Protein AF-A0AA39H4L8-F1 (afdb_monomer_lite)

Radius of gyration: 35.79 Å; chains: 1; bounding box: 97×84×68 Å

pLDDT: mean 74.85, std 18.01, range [39.41, 95.69]

InterPro domains:
  IPR018783 Transcription factor, enhancer of yellow 2 [PF10163] (118-195)
  IPR038212 Transcription factor EnY2 superfamily [G3DSA:1.10.246.140] (102-199)

Sequence (211 aa):
MGEKPPPRFQALSYGQVAEQRAVSEPVIEPTIYLGDGTQLLKFAPPRDDVGRMKPGPKRGKKQKRKTRRKTTRKKRTKKKRKKRRKKRRRKKRRNSVRTKTQSRTLLNEDLRTATTAIMQQSGTLGAVGDVLHRRLDDFGWNAVLQSKCDAYVAEKDKESEEYDVDDIMDAVRSDPDIAMPEEVKREVMRNIRDAILRMCLDLGIPAEDSD

Foldseek 3Di:
DDDDDDDDDDDDDPPPPPPPPPDDDDDDDDQDDDPVRDGPDPDDDDDDPDDDDDDDDDDDPPCPVVVVVVVVVVVVVVVVVVVVVVVVVVVVVVVVVVVVVVVVVVVVVVVVVVLVVVCVVVVVVVVLVVLLVVVCVVVCLVVVLVVQLVVVVVVCVVVVHDDDPVNSVVSSVPDPVSDDDVVSVVVSVVSSVVVVVVVCVVVVNDPPPDD

Structure (mmCIF, N/CA/C/O backbone):
data_AF-A0AA39H4L8-F1
#
_entry.id   AF-A0AA39H4L8-F1
#
loop_
_atom_site.group_PDB
_atom_site.id
_atom_site.type_symbol
_atom_site.label_atom_id
_atom_site.label_alt_id
_atom_site.label_comp_id
_atom_site.label_asym_id
_atom_site.label_entity_id
_atom_site.label_seq_id
_atom_site.pdbx_PDB_ins_code
_atom_site.Cartn_x
_atom_site.Cartn_y
_atom_site.Cartn_z
_atom_site.occupancy
_atom_site.B_iso_or_equiv
_atom_site.auth_seq_id
_atom_site.auth_comp_id
_atom_site.auth_asym_id
_atom_site.auth_atom_id
_atom_site.pdbx_PDB_model_num
ATOM 1 N N . MET A 1 1 ? 49.492 -4.530 8.238 1.00 43.97 1 MET A N 1
ATOM 2 C CA . MET A 1 1 ? 48.092 -4.990 8.152 1.00 43.97 1 MET A CA 1
ATOM 3 C C . MET A 1 1 ? 47.506 -4.923 9.555 1.00 43.97 1 MET A C 1
ATOM 5 O O . MET A 1 1 ? 47.750 -5.825 10.341 1.00 43.97 1 MET A O 1
ATOM 9 N N . GLY A 1 2 ? 46.885 -3.803 9.924 1.00 54.66 2 GLY A N 1
ATOM 10 C CA . GLY A 1 2 ? 46.309 -3.598 11.256 1.00 54.66 2 GLY A CA 1
ATOM 11 C C . GLY A 1 2 ? 44.893 -3.075 11.100 1.00 54.66 2 GLY A C 1
ATOM 12 O O . GLY A 1 2 ? 44.701 -1.874 10.928 1.00 54.66 2 GLY A O 1
ATOM 13 N N . GLU A 1 3 ? 43.922 -3.981 11.076 1.00 55.16 3 GLU A N 1
ATOM 14 C CA . GLU A 1 3 ? 42.510 -3.626 10.965 1.00 55.16 3 GLU A CA 1
ATOM 15 C C . GLU A 1 3 ? 42.009 -3.082 12.307 1.00 55.16 3 GLU A C 1
ATOM 17 O O . GLU A 1 3 ? 42.173 -3.703 13.359 1.00 55.16 3 GLU A O 1
ATOM 22 N N . LYS A 1 4 ? 41.436 -1.874 12.276 1.00 59.84 4 LYS A N 1
ATOM 23 C CA . LYS A 1 4 ? 40.794 -1.260 13.442 1.00 59.84 4 LYS A CA 1
ATOM 24 C C . LYS A 1 4 ? 39.480 -1.992 13.738 1.00 59.84 4 LYS A C 1
ATOM 26 O O . LYS A 1 4 ? 38.684 -2.166 12.817 1.00 59.84 4 LYS A O 1
ATOM 31 N N . PRO A 1 5 ? 39.206 -2.355 15.002 1.00 71.31 5 PRO A N 1
ATOM 32 C CA . PRO A 1 5 ? 37.930 -2.953 15.364 1.00 71.31 5 PRO A CA 1
ATOM 33 C C . PRO A 1 5 ? 36.779 -1.937 15.235 1.00 71.31 5 PRO A C 1
ATOM 35 O O . PRO A 1 5 ? 36.993 -0.734 15.434 1.00 71.31 5 PRO A O 1
ATOM 38 N N . PRO A 1 6 ? 35.555 -2.405 14.928 1.00 69.50 6 PRO A N 1
ATOM 39 C CA . PRO A 1 6 ? 34.386 -1.547 14.790 1.00 69.50 6 PRO A CA 1
ATOM 40 C C . PRO A 1 6 ? 33.951 -0.939 16.137 1.00 69.50 6 PRO A C 1
ATOM 42 O O . PRO A 1 6 ? 34.210 -1.513 17.202 1.00 69.50 6 PRO A O 1
ATOM 45 N N . PRO A 1 7 ? 33.277 0.226 16.115 1.00 62.50 7 PRO A N 1
ATOM 46 C CA . PRO A 1 7 ? 32.829 0.903 17.322 1.00 62.50 7 PRO A CA 1
ATOM 47 C C . PRO A 1 7 ? 31.758 0.085 18.055 1.00 62.50 7 PRO A C 1
ATOM 49 O O . PRO A 1 7 ? 30.752 -0.334 17.485 1.00 62.50 7 PRO A O 1
ATOM 52 N N . ARG A 1 8 ? 31.973 -0.117 19.359 1.00 62.56 8 ARG A N 1
ATOM 53 C CA . ARG A 1 8 ? 30.990 -0.698 20.281 1.00 62.56 8 ARG A CA 1
ATOM 54 C C . ARG A 1 8 ? 29.817 0.268 20.455 1.00 62.56 8 ARG A C 1
ATOM 56 O O . ARG A 1 8 ? 29.985 1.337 21.038 1.00 62.56 8 ARG A O 1
ATOM 63 N N . PHE A 1 9 ? 28.629 -0.139 20.018 1.00 55.91 9 PHE A N 1
ATOM 64 C CA . PHE A 1 9 ? 27.382 0.525 20.391 1.00 55.91 9 PHE A CA 1
ATOM 65 C C . PHE A 1 9 ? 27.142 0.349 21.894 1.00 55.91 9 PHE A C 1
ATOM 67 O O . PHE A 1 9 ? 26.986 -0.769 22.387 1.00 55.91 9 PHE A O 1
ATOM 74 N N . GLN A 1 10 ? 27.143 1.459 22.631 1.00 59.69 10 GLN A N 1
ATOM 75 C CA . GLN A 1 10 ? 26.706 1.478 24.022 1.00 59.69 10 GLN A CA 1
ATOM 76 C C . GLN A 1 10 ? 25.177 1.396 24.043 1.00 59.69 10 GLN A C 1
ATOM 78 O O . GLN A 1 10 ? 24.491 2.289 23.548 1.00 59.69 10 GLN A O 1
ATOM 83 N N . ALA A 1 11 ? 24.647 0.306 24.596 1.00 53.69 11 ALA A N 1
ATOM 84 C CA . ALA A 1 11 ? 23.228 0.176 24.883 1.00 53.69 11 ALA A CA 1
ATOM 85 C C . ALA A 1 11 ? 22.857 1.170 25.993 1.00 53.69 11 ALA A C 1
ATOM 87 O O . ALA A 1 11 ? 23.310 1.040 27.131 1.00 53.69 11 ALA A O 1
ATOM 88 N N . LEU A 1 12 ? 22.053 2.176 25.652 1.00 50.09 12 LEU A N 1
ATOM 89 C CA . LEU A 1 12 ? 21.433 3.051 26.641 1.00 50.09 12 LEU A CA 1
ATOM 90 C C . LEU A 1 12 ? 20.438 2.225 27.463 1.00 50.09 12 LEU A C 1
ATOM 92 O O . LEU A 1 12 ? 19.577 1.535 26.914 1.00 50.09 12 LEU A O 1
ATOM 96 N N . SER A 1 13 ? 20.589 2.265 28.785 1.00 60.38 13 SER A N 1
ATOM 97 C CA . SER A 1 13 ? 19.709 1.566 29.712 1.00 60.38 13 SER A CA 1
ATOM 98 C C . SER A 1 13 ? 18.320 2.213 29.738 1.00 60.38 13 SER A C 1
ATOM 100 O O . SER A 1 13 ? 18.159 3.429 29.635 1.00 60.38 13 SER A O 1
ATOM 102 N N . TYR A 1 14 ? 17.298 1.376 29.915 1.00 52.00 14 TYR A N 1
ATOM 103 C CA . TYR A 1 14 ? 15.865 1.707 29.872 1.00 52.00 14 TYR A CA 1
ATOM 104 C C . TYR A 1 14 ? 15.379 2.695 30.966 1.00 52.00 14 TYR A C 1
ATOM 106 O O . TYR A 1 14 ? 14.182 2.938 31.091 1.00 52.00 14 TYR A O 1
ATOM 114 N N . GLY A 1 15 ? 16.282 3.262 31.775 1.00 53.09 15 GLY A N 1
ATOM 115 C CA . GLY A 1 15 ? 15.956 4.043 32.974 1.00 53.09 15 GLY A CA 1
ATOM 116 C C . GLY A 1 15 ? 15.909 5.567 32.809 1.00 53.09 15 GLY A C 1
ATOM 117 O O . GLY A 1 15 ? 15.465 6.243 33.728 1.00 53.09 15 GLY A O 1
ATOM 118 N N . GLN A 1 16 ? 16.340 6.134 31.676 1.00 48.41 16 GLN A N 1
ATOM 119 C CA . GLN A 1 16 ? 16.487 7.598 31.519 1.00 48.41 16 GLN A CA 1
ATOM 120 C C . GLN A 1 16 ? 15.371 8.298 30.723 1.00 48.41 16 GLN A C 1
ATOM 122 O O . GLN A 1 16 ? 15.440 9.503 30.501 1.00 48.41 16 GLN A O 1
ATOM 127 N N . VAL A 1 17 ? 14.309 7.588 30.326 1.00 50.25 17 VAL A N 1
ATOM 128 C CA . VAL A 1 17 ? 13.186 8.180 29.559 1.00 50.25 17 VAL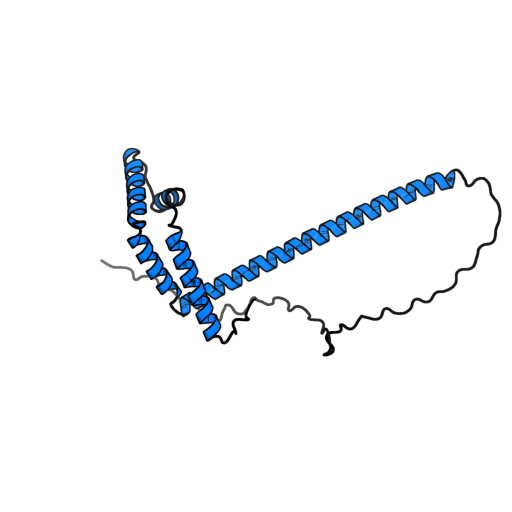 A CA 1
ATOM 129 C C . VAL A 1 17 ? 11.990 8.557 30.458 1.00 50.25 17 VAL A C 1
ATOM 131 O O . VAL A 1 17 ? 10.988 9.089 29.986 1.00 50.25 17 VAL A O 1
ATOM 134 N N . ALA A 1 18 ? 12.078 8.331 31.773 1.00 50.88 18 ALA A N 1
ATOM 135 C CA . ALA A 1 18 ? 10.938 8.465 32.685 1.00 50.88 18 ALA A CA 1
ATOM 136 C C . ALA A 1 18 ? 10.661 9.889 33.216 1.00 50.88 18 ALA A C 1
ATOM 138 O O . ALA A 1 18 ? 9.689 10.069 33.944 1.00 50.88 18 ALA A O 1
ATOM 139 N N . GLU A 1 19 ? 11.447 10.913 32.861 1.00 51.16 19 GLU A N 1
ATOM 140 C CA . GLU A 1 19 ? 11.420 12.189 33.606 1.00 51.16 19 GLU A CA 1
ATOM 141 C C . GLU A 1 19 ? 10.901 13.425 32.845 1.00 51.16 19 GLU A C 1
ATOM 143 O O . GLU A 1 19 ? 11.132 14.553 33.273 1.00 51.16 19 GLU A O 1
ATOM 148 N N . GLN A 1 20 ? 10.152 13.269 31.743 1.00 49.41 20 GLN A N 1
ATOM 149 C CA . GLN A 1 20 ? 9.560 14.428 31.036 1.00 49.41 20 GLN A CA 1
ATOM 150 C C . GLN A 1 20 ? 8.119 14.246 30.530 1.00 49.41 20 GLN A C 1
ATOM 152 O O . GLN A 1 20 ? 7.765 14.688 29.436 1.00 49.41 20 GLN A O 1
ATOM 157 N N . ARG A 1 21 ? 7.228 13.662 31.339 1.00 49.03 21 ARG A N 1
ATOM 158 C CA . ARG A 1 21 ? 5.773 13.754 31.093 1.00 49.03 21 ARG A CA 1
ATOM 159 C C . ARG A 1 21 ? 4.980 14.108 32.348 1.00 49.03 21 ARG A C 1
ATOM 161 O O . ARG A 1 21 ? 4.069 13.396 32.744 1.00 49.03 21 ARG A O 1
ATOM 168 N N . ALA A 1 22 ? 5.260 15.279 32.915 1.00 48.97 22 ALA A N 1
ATOM 169 C CA . ALA A 1 22 ? 4.270 16.005 33.708 1.00 48.97 22 ALA A CA 1
ATOM 170 C C . ALA A 1 22 ? 3.298 16.723 32.749 1.00 48.97 22 ALA A C 1
ATOM 172 O O . ALA A 1 22 ? 3.380 17.931 32.533 1.00 48.97 22 ALA A O 1
ATOM 173 N N . VAL A 1 23 ? 2.416 15.957 32.099 1.00 52.22 23 VAL A N 1
ATOM 174 C CA . VAL A 1 23 ? 1.293 16.504 31.327 1.00 52.22 23 VAL A CA 1
ATOM 175 C C . VAL A 1 23 ? 0.075 16.473 32.236 1.00 52.22 23 VAL A C 1
ATOM 177 O O . VAL A 1 23 ? -0.358 15.416 32.673 1.00 52.22 23 VAL A O 1
ATOM 180 N N . SER A 1 24 ? -0.429 17.667 32.528 1.00 52.78 24 SER A N 1
ATOM 181 C CA . SER A 1 24 ? -1.620 17.963 33.321 1.00 52.78 24 SER A CA 1
ATOM 182 C C . SER A 1 24 ? -2.754 16.954 33.130 1.00 52.78 24 SER A C 1
ATOM 184 O O . SER A 1 24 ? -3.340 16.878 32.045 1.00 52.78 24 SER A O 1
ATOM 186 N N . GLU A 1 25 ? -3.104 16.253 34.206 1.00 50.81 25 GLU A N 1
ATOM 187 C CA . GLU A 1 25 ? -4.351 15.503 34.302 1.00 50.81 25 GLU A CA 1
ATOM 188 C C . GLU A 1 25 ? -5.549 16.457 34.134 1.00 50.81 25 GLU A C 1
ATOM 190 O O . GLU A 1 25 ? -5.587 17.533 34.746 1.00 50.81 25 GLU A O 1
ATOM 195 N N . PRO A 1 26 ? -6.544 16.119 33.297 1.00 52.31 26 PRO A N 1
ATOM 196 C CA . PRO A 1 26 ? -7.785 16.869 33.258 1.00 52.31 26 PRO A CA 1
ATOM 197 C C . PRO A 1 26 ? -8.555 16.632 34.561 1.00 52.31 26 PRO A C 1
ATOM 199 O O . PRO A 1 26 ? -8.870 15.501 34.913 1.00 52.31 26 PRO A O 1
ATOM 202 N N . VAL A 1 27 ? -8.904 17.717 35.253 1.00 53.44 27 VAL A N 1
ATOM 203 C CA . VAL A 1 27 ? -9.847 17.699 36.379 1.00 53.44 27 VAL A CA 1
ATOM 204 C C . VAL A 1 27 ? -11.197 17.185 35.866 1.00 53.44 27 VAL A C 1
ATOM 206 O O . VAL A 1 27 ? -11.926 17.903 35.177 1.00 53.44 27 VAL A O 1
ATOM 209 N N . ILE A 1 28 ? -11.514 15.925 36.161 1.00 51.41 28 ILE A N 1
ATOM 210 C CA . ILE A 1 28 ? -12.814 15.317 35.876 1.00 51.41 28 ILE A CA 1
ATOM 211 C C . ILE A 1 28 ? -13.763 15.754 36.996 1.00 51.41 28 ILE A C 1
ATOM 213 O O . ILE A 1 28 ? -13.664 15.282 38.125 1.00 51.41 28 ILE A O 1
ATOM 217 N N . GLU A 1 29 ? -14.684 16.677 36.702 1.00 57.91 29 GLU A N 1
ATOM 218 C CA . GLU A 1 29 ? -15.808 16.947 37.605 1.00 57.91 29 GLU A CA 1
ATOM 219 C C . GLU A 1 29 ? -16.694 15.685 37.673 1.00 57.91 29 GLU A C 1
ATOM 221 O O . GLU A 1 29 ? -17.179 15.237 36.625 1.00 57.91 29 GLU A O 1
ATOM 226 N N . PRO A 1 30 ? -16.933 15.096 38.862 1.00 50.34 30 PRO A N 1
ATOM 227 C CA . PRO A 1 30 ? -17.770 13.911 38.987 1.00 50.34 30 PRO A CA 1
ATOM 228 C C . PRO A 1 30 ? -19.204 14.258 38.580 1.00 50.34 30 PRO A C 1
ATOM 230 O O . PRO A 1 30 ? -19.929 14.971 39.272 1.00 50.34 30 PRO A O 1
ATOM 233 N N . THR A 1 31 ? -19.610 13.760 37.414 1.00 57.31 31 THR A N 1
ATOM 234 C CA . THR A 1 31 ? -21.001 13.812 36.965 1.00 57.31 31 THR A CA 1
ATOM 235 C C . THR A 1 31 ? -21.692 12.581 37.532 1.00 57.31 31 THR A C 1
ATOM 237 O O . THR A 1 31 ? -21.493 11.475 37.040 1.00 57.31 31 THR A O 1
ATOM 240 N N . ILE A 1 32 ? -22.452 12.765 38.609 1.00 60.09 32 ILE A N 1
ATOM 241 C CA . ILE A 1 32 ? -23.235 11.696 39.233 1.00 60.09 32 ILE A CA 1
ATOM 242 C C . ILE A 1 32 ? -24.426 11.395 38.315 1.00 60.09 32 ILE A C 1
ATOM 244 O O . ILE A 1 32 ? -25.264 12.269 38.082 1.00 60.09 32 ILE A O 1
ATOM 248 N N . TYR A 1 33 ? -24.479 10.176 37.781 1.00 54.03 33 TYR A N 1
ATOM 249 C CA . TYR A 1 33 ? -25.628 9.643 37.051 1.00 54.03 33 TYR A CA 1
ATOM 250 C C . TYR A 1 33 ? -26.469 8.795 38.009 1.00 54.03 33 TYR A C 1
ATOM 252 O O . TYR A 1 33 ? -25.931 7.935 38.704 1.00 54.03 33 TYR A O 1
ATOM 260 N N . LEU A 1 34 ? -27.778 9.043 38.052 1.00 58.12 34 LEU A N 1
ATOM 261 C CA . LEU A 1 34 ? -28.737 8.135 38.680 1.00 58.12 34 LEU A CA 1
ATOM 262 C C . LEU A 1 34 ? -29.055 7.012 37.672 1.00 58.12 34 LEU A C 1
ATOM 264 O O . LEU A 1 34 ? -29.058 7.249 36.460 1.00 58.12 34 LEU A O 1
ATOM 268 N N . GLY A 1 35 ? -29.212 5.777 38.166 1.00 54.16 35 GLY A N 1
ATOM 269 C CA . GLY A 1 35 ? -29.215 4.518 37.391 1.00 54.16 35 GLY A CA 1
ATOM 270 C C . GLY A 1 35 ? -30.328 4.345 36.347 1.00 54.16 35 GLY A C 1
ATOM 271 O O . GLY A 1 35 ? -30.407 3.315 35.691 1.00 54.16 35 GLY A O 1
ATOM 272 N N . ASP A 1 36 ? -31.168 5.351 36.168 1.00 70.06 36 ASP A N 1
ATOM 273 C CA . ASP A 1 36 ? -32.292 5.452 35.242 1.00 70.06 36 ASP A CA 1
ATOM 274 C C . ASP A 1 36 ? -31.986 6.338 34.013 1.00 70.06 36 ASP A C 1
ATOM 276 O O . ASP A 1 36 ? -32.858 6.604 33.186 1.00 70.06 36 ASP A O 1
ATOM 280 N N . GLY A 1 37 ? -30.735 6.789 33.847 1.00 56.47 37 GLY A N 1
ATOM 281 C CA . GLY A 1 37 ? -30.276 7.494 32.642 1.00 56.47 37 GLY A CA 1
ATOM 282 C C . GLY A 1 37 ? -30.710 8.962 32.554 1.00 56.47 37 GLY A C 1
ATOM 283 O O . GLY A 1 37 ? -30.490 9.618 31.531 1.00 56.47 37 GLY A O 1
ATOM 284 N N . THR A 1 38 ? -31.291 9.518 33.619 1.00 59.38 38 THR A N 1
ATOM 285 C CA . THR A 1 38 ? -31.682 10.928 33.685 1.00 59.38 38 THR A CA 1
ATOM 286 C C . THR A 1 38 ? -30.538 11.793 34.238 1.00 59.38 38 THR A C 1
ATOM 288 O O . THR A 1 38 ? -29.956 11.525 35.287 1.00 59.38 38 THR A O 1
ATOM 291 N N . GLN A 1 39 ? -30.159 12.850 33.506 1.00 55.69 39 GLN A N 1
ATOM 292 C CA . GLN A 1 39 ? -29.144 13.807 33.968 1.00 55.69 39 GLN A CA 1
ATOM 293 C C . GLN A 1 39 ? -29.761 14.817 34.944 1.00 55.69 39 GLN A C 1
ATOM 295 O O . GLN A 1 39 ? -30.790 15.426 34.642 1.00 55.69 39 GLN A O 1
ATOM 300 N N . LEU A 1 40 ? -29.089 15.060 36.075 1.00 54.50 40 LEU A N 1
ATOM 301 C CA . LEU A 1 40 ? -29.490 16.059 37.068 1.00 54.50 40 LEU A CA 1
ATOM 302 C C . LEU A 1 40 ? -29.402 17.477 36.463 1.00 54.50 40 LEU A C 1
ATOM 304 O O . LEU A 1 40 ? -28.328 18.072 36.335 1.00 54.50 40 LEU A O 1
ATOM 308 N N . LEU A 1 41 ? -30.543 18.040 36.059 1.00 53.31 41 LEU A N 1
ATOM 309 C CA . LEU A 1 41 ? -30.638 19.429 35.610 1.00 53.31 41 LEU A CA 1
ATOM 310 C C . LEU A 1 41 ? -30.345 20.363 36.795 1.00 53.31 41 LEU A C 1
ATOM 312 O O . LEU A 1 41 ? -31.123 20.443 37.742 1.00 53.31 41 LEU A O 1
ATOM 316 N N . LYS A 1 42 ? -29.222 21.094 36.727 1.00 53.28 42 LYS A N 1
ATOM 317 C CA . LYS A 1 42 ? -28.862 22.163 37.677 1.00 53.28 42 LYS A CA 1
ATOM 318 C C . LYS A 1 42 ? -30.017 23.174 37.777 1.00 53.28 42 LYS A C 1
ATOM 320 O O . LYS A 1 42 ? -30.231 23.963 36.854 1.00 53.28 42 LYS A O 1
ATOM 325 N N . PHE A 1 43 ? -30.747 23.147 38.892 1.00 46.53 43 PHE A N 1
ATOM 326 C CA . PHE A 1 43 ? -31.789 24.120 39.216 1.00 46.53 43 PHE A CA 1
ATOM 327 C C . PHE A 1 43 ? -31.177 25.524 39.300 1.00 46.53 43 PHE A C 1
ATOM 329 O O . PHE A 1 43 ? -30.251 25.776 40.070 1.00 46.53 43 PHE A O 1
ATOM 336 N N . ALA A 1 44 ? -31.677 26.446 38.478 1.00 53.56 44 ALA A N 1
ATOM 337 C CA . ALA A 1 44 ? -31.346 27.860 38.597 1.00 53.56 44 ALA A CA 1
ATOM 338 C C . ALA A 1 44 ? -32.148 28.474 39.760 1.00 53.56 44 ALA A C 1
ATOM 340 O O . ALA A 1 44 ? -33.335 28.164 39.883 1.00 53.56 44 ALA A O 1
ATOM 341 N N . PRO A 1 45 ? -31.554 29.356 40.583 1.00 57.16 45 PRO A N 1
ATOM 342 C CA . PRO A 1 45 ? -32.280 29.998 41.672 1.00 57.16 45 PRO A CA 1
ATOM 343 C C . PRO A 1 45 ? -33.400 30.915 41.138 1.00 57.16 45 PRO A C 1
ATOM 345 O O . PRO A 1 45 ? -33.255 31.496 40.050 1.00 57.16 45 PRO A O 1
ATOM 348 N N . PRO A 1 46 ? -34.512 31.052 41.884 1.00 55.69 46 PRO A N 1
ATOM 349 C CA . PRO A 1 46 ? -35.634 31.902 41.508 1.00 55.69 46 PRO A CA 1
ATOM 350 C C . PRO A 1 46 ? -35.204 33.372 41.450 1.00 55.69 46 PRO A C 1
ATOM 352 O O . PRO A 1 46 ? -34.326 33.821 42.184 1.00 55.69 46 PRO A O 1
ATOM 355 N N . ARG A 1 47 ? -35.797 34.123 40.520 1.00 55.53 47 ARG A N 1
ATOM 356 C CA . ARG A 1 47 ? -35.577 35.565 40.394 1.00 55.53 47 ARG A CA 1
ATOM 357 C C . ARG A 1 47 ? -36.636 36.299 41.196 1.00 55.53 47 ARG A C 1
ATOM 359 O O . ARG A 1 47 ? -37.812 36.197 40.864 1.00 55.53 47 ARG A O 1
ATOM 366 N N . ASP A 1 48 ? -36.191 37.081 42.169 1.00 50.72 48 ASP A N 1
ATOM 367 C CA . ASP A 1 48 ? -37.030 38.040 42.877 1.00 50.72 48 ASP A CA 1
ATOM 368 C C . ASP A 1 48 ? -37.490 39.153 41.923 1.00 50.72 48 ASP A C 1
ATOM 370 O O . ASP A 1 48 ? -36.704 39.992 41.464 1.00 50.72 48 ASP A O 1
ATOM 374 N N . ASP A 1 49 ? -38.784 39.152 41.608 1.00 52.12 49 ASP A N 1
ATOM 375 C CA . ASP A 1 49 ? -39.465 40.232 40.901 1.00 52.12 49 ASP A CA 1
ATOM 376 C C . ASP A 1 49 ? -39.757 41.379 41.880 1.00 52.12 49 ASP A C 1
ATOM 378 O O . ASP A 1 49 ? -40.838 41.495 42.456 1.00 52.12 49 ASP A O 1
ATOM 382 N N . VAL A 1 50 ? -38.779 42.268 42.064 1.00 50.94 50 VAL A N 1
ATOM 383 C CA . VAL A 1 50 ? -38.982 43.506 42.827 1.00 50.94 50 VAL A CA 1
ATOM 384 C C . VAL A 1 50 ? -39.649 44.555 41.933 1.00 50.94 50 VAL A C 1
ATOM 386 O O . VAL A 1 50 ? -39.110 44.984 40.906 1.00 50.94 50 VAL A O 1
ATOM 389 N N . GLY A 1 51 ? -40.860 44.944 42.333 1.00 55.03 51 GLY A N 1
ATOM 390 C CA . GLY A 1 51 ? -41.765 45.830 41.613 1.00 55.03 51 GLY A CA 1
ATOM 391 C C . GLY A 1 51 ? -41.168 47.177 41.203 1.00 55.03 51 GLY A C 1
ATOM 392 O O . GLY A 1 51 ? -40.416 47.825 4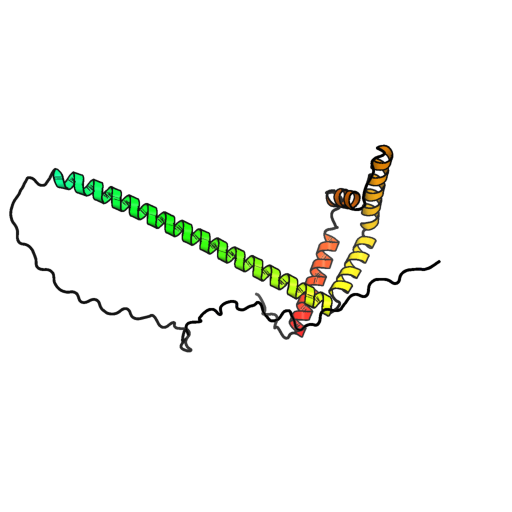1.931 1.00 55.03 51 GLY A O 1
ATOM 393 N N . ARG A 1 52 ? -41.565 47.647 40.015 1.00 51.41 52 ARG A N 1
ATOM 394 C CA . ARG A 1 52 ? -41.240 48.990 39.524 1.00 51.41 52 ARG A CA 1
ATOM 395 C C . ARG A 1 52 ? -42.519 49.786 39.299 1.00 51.41 52 ARG A C 1
ATOM 397 O O . ARG A 1 52 ? -43.313 49.476 38.413 1.00 51.41 52 ARG A O 1
ATOM 404 N N . MET A 1 53 ? -42.679 50.818 40.124 1.00 46.41 53 MET A N 1
ATOM 405 C CA . MET A 1 53 ? -43.770 51.790 40.113 1.00 46.41 53 MET A CA 1
ATOM 406 C C . MET A 1 53 ? -44.030 52.401 38.725 1.00 46.41 53 MET A C 1
ATOM 408 O O . MET A 1 53 ? -43.111 52.672 37.945 1.00 46.41 53 MET A O 1
ATOM 412 N N . LYS A 1 54 ? -45.313 52.669 38.457 1.00 53.88 54 LYS A N 1
ATOM 413 C CA . LYS A 1 54 ? -45.817 53.408 37.290 1.00 53.88 54 LYS A CA 1
ATOM 414 C C . LYS A 1 54 ? -45.419 54.893 37.372 1.00 53.88 54 LYS A C 1
ATOM 416 O O . LYS A 1 54 ? -45.682 55.513 38.399 1.00 53.88 54 LYS A O 1
ATOM 421 N N . PRO A 1 55 ? -44.902 55.519 36.298 1.00 56.94 55 PRO A N 1
ATOM 422 C CA . PRO A 1 55 ? -44.882 56.971 36.191 1.00 56.94 55 PRO A CA 1
ATOM 423 C C . PRO A 1 55 ? -46.180 57.484 35.548 1.00 56.94 55 PRO A C 1
ATOM 425 O O . PRO A 1 55 ? -46.618 56.986 34.508 1.00 56.94 55 PRO A O 1
ATOM 428 N N . GLY A 1 56 ? -46.785 58.485 36.192 1.00 48.47 56 GLY A N 1
ATOM 429 C CA . GLY A 1 56 ? -47.994 59.175 35.744 1.00 48.47 56 GLY A CA 1
ATOM 430 C C . GLY A 1 56 ? -47.811 60.046 34.487 1.00 48.47 56 GLY A C 1
ATOM 431 O O . GLY A 1 56 ? -46.702 60.186 33.960 1.00 48.47 56 GLY A O 1
ATOM 432 N N . PRO A 1 57 ? -48.903 60.643 33.975 1.00 63.22 57 PRO A N 1
ATOM 433 C CA . PRO A 1 57 ? -48.951 61.171 32.621 1.00 63.22 57 PRO A CA 1
ATOM 434 C C . PRO A 1 57 ? -48.826 62.692 32.615 1.00 63.22 57 PRO A C 1
ATOM 436 O O . PRO A 1 57 ? -49.746 63.353 33.072 1.00 63.22 57 PRO A O 1
ATOM 439 N N . LYS A 1 58 ? -47.787 63.285 32.006 1.00 49.09 58 LYS A N 1
ATOM 440 C CA . LYS A 1 58 ? -47.898 64.665 31.488 1.00 49.09 58 LYS A CA 1
ATOM 441 C C . LYS A 1 58 ? -47.085 64.902 30.212 1.00 49.09 58 LYS A C 1
ATOM 443 O O . LYS A 1 58 ? -45.869 64.780 30.186 1.00 49.09 58 LYS A O 1
ATOM 448 N N . ARG A 1 59 ? -47.850 65.337 29.203 1.00 48.06 59 ARG A N 1
ATOM 449 C CA . ARG A 1 59 ? -47.614 66.458 28.274 1.00 48.06 59 ARG A CA 1
ATOM 450 C C . ARG A 1 59 ? -46.345 66.448 27.413 1.00 48.06 59 ARG A C 1
ATOM 452 O O . ARG A 1 59 ? -45.222 66.479 27.889 1.00 48.06 59 ARG A O 1
ATOM 459 N N . GLY A 1 60 ? -46.559 66.620 26.106 1.00 46.03 60 GLY A N 1
ATOM 460 C CA . GLY A 1 60 ? -45.547 67.219 25.238 1.00 46.03 60 GLY A CA 1
ATOM 461 C C . GLY A 1 60 ? -45.563 66.705 23.809 1.00 46.03 60 GLY A C 1
ATOM 462 O O . GLY A 1 60 ? -44.697 65.927 23.408 1.00 46.03 60 GLY A O 1
ATOM 463 N N . LYS A 1 61 ? -46.498 67.210 22.997 1.00 53.09 61 LYS A N 1
ATOM 464 C CA . LYS A 1 61 ? -46.512 67.107 21.528 1.00 53.09 61 LYS A CA 1
ATOM 465 C C . LYS A 1 61 ? -45.307 67.854 20.895 1.00 53.09 61 LYS A C 1
ATOM 467 O O . LYS A 1 61 ? -45.478 68.743 20.083 1.00 53.09 61 LYS A O 1
ATOM 472 N N . LYS A 1 62 ? -44.064 67.509 21.255 1.00 48.25 62 LYS A N 1
ATOM 473 C CA . LYS A 1 62 ? -42.803 67.892 20.568 1.00 48.25 62 LYS A CA 1
ATOM 474 C C . LYS A 1 62 ? -41.788 66.733 20.532 1.00 48.25 62 LYS A C 1
ATOM 476 O O . LYS A 1 62 ? -40.605 66.915 20.262 1.00 48.25 62 LYS A O 1
ATOM 481 N N . GLN A 1 63 ? -42.247 65.498 20.750 1.00 50.47 63 GLN A N 1
ATOM 482 C CA . GLN A 1 63 ? -41.407 64.293 20.781 1.00 50.47 63 GLN A CA 1
ATOM 483 C C . GLN A 1 63 ? -41.495 63.419 19.516 1.00 50.47 63 GLN A C 1
ATOM 485 O O . GLN A 1 63 ? -40.939 62.325 19.497 1.00 50.47 63 GLN A O 1
ATOM 490 N N . LYS A 1 64 ? -42.132 63.865 18.423 1.00 45.59 64 LYS A N 1
ATOM 491 C CA . LYS A 1 64 ? -42.245 63.049 17.191 1.00 45.59 64 LYS A CA 1
ATOM 492 C C . LYS A 1 64 ? -40.994 63.072 16.290 1.00 45.59 64 LYS A C 1
ATOM 494 O O . LYS A 1 64 ? -40.739 62.097 15.588 1.00 45.59 64 LYS A O 1
ATOM 499 N N . ARG A 1 65 ? -40.145 64.115 16.343 1.00 44.88 65 ARG A N 1
ATOM 500 C CA . ARG A 1 65 ? -38.917 64.209 15.509 1.00 44.88 65 ARG A CA 1
ATOM 501 C C . ARG A 1 65 ? -37.645 63.627 16.161 1.00 44.88 65 ARG A C 1
ATOM 503 O O . ARG A 1 65 ? -36.838 63.011 15.466 1.00 44.88 65 ARG A O 1
ATOM 510 N N . LYS A 1 66 ? -37.473 63.715 17.491 1.00 43.09 66 LYS A N 1
ATOM 511 C CA . LYS A 1 66 ? -36.287 63.170 18.208 1.00 43.09 66 LYS A CA 1
ATOM 512 C C . LYS A 1 66 ? -36.361 61.654 18.490 1.00 43.09 66 LYS A C 1
ATOM 514 O O . LYS A 1 66 ? -35.326 60.998 18.613 1.00 43.09 66 LYS A O 1
ATOM 519 N N . THR A 1 67 ? -37.554 61.060 18.526 1.00 43.78 67 THR A N 1
ATOM 520 C CA . THR A 1 67 ? -37.759 59.601 18.673 1.00 43.78 67 THR A CA 1
ATOM 521 C C . THR A 1 67 ? -37.458 58.832 17.378 1.00 43.78 67 THR A C 1
ATOM 523 O O . THR A 1 67 ? -36.916 57.724 17.424 1.00 43.78 67 THR A O 1
ATOM 526 N N . ARG A 1 68 ? -37.682 59.444 16.206 1.00 44.53 68 ARG A N 1
ATOM 527 C CA . ARG A 1 68 ? -37.396 58.849 14.885 1.00 44.53 68 ARG A CA 1
ATOM 528 C C . ARG A 1 68 ? -35.887 58.654 14.624 1.00 44.53 68 ARG A C 1
ATOM 530 O O . ARG A 1 68 ? -35.488 57.622 14.095 1.00 44.53 68 ARG A O 1
ATOM 537 N N . ARG A 1 69 ? -35.020 59.562 15.104 1.00 47.41 69 ARG A N 1
ATOM 538 C CA . ARG A 1 69 ? -33.541 59.400 15.080 1.00 47.41 69 ARG A CA 1
ATOM 539 C C . ARG A 1 69 ? -33.015 58.398 16.125 1.00 47.41 69 ARG A C 1
ATOM 541 O O . ARG A 1 69 ? -32.054 57.675 15.862 1.00 47.41 69 ARG A O 1
ATOM 548 N N . LYS A 1 70 ? -33.650 58.294 17.301 1.00 49.41 70 LYS A N 1
ATOM 549 C CA . LYS A 1 70 ? -33.276 57.297 18.328 1.00 49.41 70 LYS A CA 1
ATOM 550 C C . LYS A 1 70 ? -33.640 55.865 17.908 1.00 49.41 70 LYS A C 1
ATOM 552 O O . LYS A 1 70 ? -32.874 54.939 18.176 1.00 49.41 70 LYS A O 1
ATOM 557 N N . THR A 1 71 ? -34.750 55.666 17.196 1.00 49.94 71 THR A N 1
ATOM 558 C CA . THR A 1 7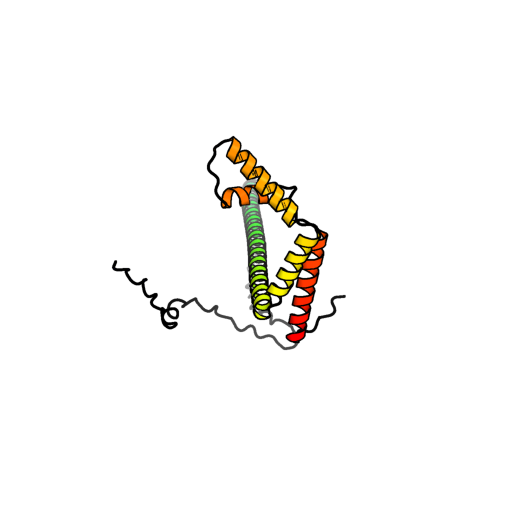1 ? -35.170 54.337 16.713 1.00 49.94 71 THR A CA 1
ATOM 559 C C . THR A 1 71 ? -34.279 53.798 15.589 1.00 49.94 71 THR A C 1
ATOM 561 O O . THR A 1 71 ? -33.978 52.605 15.590 1.00 49.94 71 THR A O 1
ATOM 564 N N . THR A 1 72 ? -33.758 54.636 14.684 1.00 54.00 72 THR A N 1
ATOM 565 C CA . THR A 1 72 ? -32.829 54.200 13.619 1.00 54.00 72 THR A CA 1
ATOM 566 C C . THR A 1 72 ? -31.430 53.862 14.149 1.00 54.00 72 THR A C 1
ATOM 568 O O . THR A 1 72 ? -30.862 52.840 13.750 1.00 54.00 72 THR A O 1
ATOM 571 N N . ARG A 1 73 ? -30.899 54.618 15.126 1.00 55.81 73 ARG A N 1
ATOM 572 C CA . ARG A 1 73 ? -29.632 54.293 15.821 1.00 55.81 73 ARG A CA 1
ATOM 573 C C . ARG A 1 73 ? -29.748 52.992 16.628 1.00 55.81 73 ARG A C 1
ATOM 575 O O . ARG A 1 73 ? -28.873 52.134 16.522 1.00 55.81 73 ARG A O 1
ATOM 582 N N . LYS A 1 74 ? -30.866 52.783 17.340 1.00 60.88 74 LYS A N 1
ATOM 583 C CA . LYS A 1 74 ? -31.162 51.540 18.087 1.00 60.88 74 LYS A CA 1
ATOM 584 C C . LYS A 1 74 ? -31.373 50.334 17.152 1.00 60.88 74 LYS A C 1
ATOM 586 O O . LYS A 1 74 ? -30.948 49.222 17.465 1.00 60.88 74 LYS A O 1
ATOM 591 N N . LYS A 1 75 ? -31.948 50.539 15.957 1.00 63.91 75 LYS A N 1
ATOM 592 C CA . LYS A 1 75 ? -32.053 49.508 14.904 1.00 63.91 75 LYS A CA 1
ATOM 593 C C . LYS A 1 75 ? -30.683 49.147 14.303 1.00 63.91 75 LYS A C 1
ATOM 595 O O . LYS A 1 75 ? -30.388 47.958 14.161 1.00 63.91 75 LYS A O 1
ATOM 600 N N . ARG A 1 76 ? -29.811 50.128 14.016 1.00 64.25 76 ARG A N 1
ATOM 601 C CA . ARG A 1 76 ? -28.440 49.895 13.504 1.00 64.25 76 ARG A CA 1
ATOM 602 C C . ARG A 1 76 ? -27.575 49.107 14.499 1.00 64.25 76 ARG A C 1
ATOM 604 O O . ARG A 1 76 ? -26.925 48.136 14.100 1.00 64.25 76 ARG A O 1
ATOM 611 N N . THR A 1 77 ? -27.625 49.429 15.794 1.00 71.44 77 THR A N 1
ATOM 612 C CA . THR A 1 77 ? -26.884 48.683 16.832 1.00 71.44 77 THR A CA 1
ATOM 613 C C . THR A 1 77 ? -27.431 47.265 17.038 1.00 71.44 77 THR A C 1
ATOM 615 O O . THR A 1 77 ? -26.645 46.318 17.138 1.00 71.44 77 THR A O 1
ATOM 618 N N . LYS A 1 78 ? -28.759 47.062 16.981 1.00 74.25 78 LYS A N 1
ATOM 619 C CA . LYS A 1 78 ? -29.389 45.725 17.029 1.00 74.25 78 LYS A CA 1
ATOM 620 C C . LYS A 1 78 ? -28.996 44.861 15.818 1.00 74.25 78 LYS A C 1
ATOM 622 O O . LYS A 1 78 ? -28.679 43.683 15.995 1.00 74.25 78 LYS A O 1
ATOM 627 N N . LYS A 1 79 ? -28.920 45.438 14.607 1.00 79.19 79 LYS A N 1
ATOM 628 C CA . LYS A 1 79 ? -28.451 44.750 13.382 1.00 79.19 79 LYS A CA 1
ATOM 629 C C . LYS A 1 79 ? -26.974 44.343 13.492 1.00 79.19 79 LYS A C 1
ATOM 631 O O . LYS A 1 79 ? -26.645 43.191 13.209 1.00 79.19 79 LYS A O 1
ATOM 636 N N . LYS A 1 80 ? -26.095 45.229 13.986 1.00 81.56 80 LYS A N 1
ATOM 637 C CA . LYS A 1 80 ? -24.663 44.931 14.223 1.00 81.56 80 LYS A CA 1
ATOM 638 C C . LYS A 1 80 ? -24.477 43.815 15.262 1.00 81.56 80 LYS A C 1
ATOM 640 O O . LYS A 1 80 ? -23.704 42.885 15.028 1.00 81.56 80 LYS A O 1
ATOM 645 N N . ARG A 1 81 ? -25.243 43.835 16.363 1.00 79.25 81 ARG A N 1
ATOM 646 C CA . ARG A 1 81 ? -25.210 42.796 17.414 1.00 79.25 81 ARG A CA 1
ATOM 647 C C . ARG A 1 81 ? -25.715 41.437 16.904 1.00 79.25 81 ARG A C 1
ATOM 649 O O . ARG A 1 81 ? -25.073 40.422 17.168 1.00 79.25 81 ARG A O 1
ATOM 656 N N . LYS A 1 82 ? -26.788 41.407 16.095 1.00 83.81 82 LYS A N 1
ATOM 657 C CA . LYS A 1 82 ? -27.263 40.185 15.407 1.00 83.81 82 LYS A CA 1
ATOM 658 C C . LYS A 1 82 ? -26.218 39.627 14.428 1.00 83.81 82 LYS A C 1
ATOM 660 O O . LYS A 1 82 ? -25.960 38.426 14.461 1.00 83.81 82 LYS A O 1
ATOM 665 N N . LYS A 1 83 ? -25.570 40.473 13.611 1.00 86.12 83 LYS A N 1
ATOM 666 C CA . LYS A 1 83 ? -24.483 40.049 12.702 1.00 86.12 83 LYS A CA 1
ATOM 667 C C . LYS A 1 83 ? -23.299 39.439 13.467 1.00 86.12 83 LYS A C 1
ATOM 669 O O . LYS A 1 83 ? -22.856 38.350 13.116 1.00 86.12 83 LYS A O 1
ATOM 674 N N . ARG A 1 84 ? -22.840 40.076 14.555 1.00 85.31 84 ARG A N 1
ATOM 675 C CA . ARG A 1 84 ? -21.763 39.540 15.416 1.00 85.31 84 ARG A CA 1
ATOM 676 C C . ARG A 1 84 ? -22.129 38.187 16.040 1.00 85.31 84 ARG A C 1
ATOM 678 O O . ARG A 1 84 ? -21.313 37.271 15.998 1.00 85.31 84 AR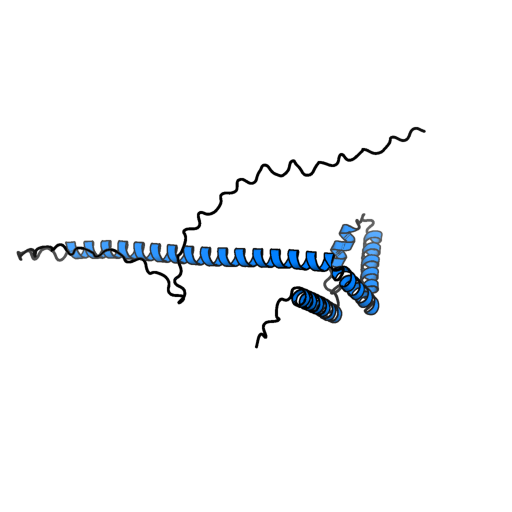G A O 1
ATOM 685 N N . ARG A 1 85 ? -23.361 38.026 16.548 1.00 84.50 85 ARG A N 1
ATOM 686 C CA . ARG A 1 85 ? -23.863 36.731 17.056 1.00 84.50 85 ARG A CA 1
ATOM 687 C C . ARG A 1 85 ? -23.882 35.650 15.967 1.00 84.50 85 ARG A C 1
ATOM 689 O O . ARG A 1 85 ? -23.392 34.554 16.219 1.00 84.50 85 ARG A O 1
ATOM 696 N N . LYS A 1 86 ? -24.370 35.956 14.754 1.00 86.56 86 LYS A N 1
ATOM 697 C CA . LYS A 1 86 ? -24.327 35.017 13.613 1.00 86.56 86 LYS A CA 1
ATOM 698 C C . LYS A 1 86 ? -22.885 34.629 13.243 1.00 86.56 86 LYS A C 1
ATOM 700 O O . LYS A 1 86 ? -22.623 33.445 13.060 1.00 86.56 86 LYS A O 1
ATOM 705 N N . LYS A 1 87 ? -21.941 35.583 13.205 1.00 87.12 87 LYS A N 1
ATOM 706 C CA . LYS A 1 87 ? -20.513 35.313 12.925 1.00 87.12 87 LYS A CA 1
ATOM 707 C C . LYS A 1 87 ? -19.883 34.400 13.986 1.00 87.12 87 LYS A C 1
ATOM 709 O O . LYS A 1 87 ? -19.231 33.428 13.624 1.00 87.12 87 LYS A O 1
ATOM 714 N N . ARG A 1 88 ? -20.139 34.649 15.279 1.00 83.75 88 ARG A N 1
ATOM 715 C CA . ARG A 1 88 ? -19.676 33.779 16.379 1.00 83.75 88 ARG A CA 1
ATOM 716 C C . ARG A 1 88 ? -20.250 32.364 16.288 1.00 83.75 88 ARG A C 1
ATOM 718 O O . ARG A 1 88 ? -19.491 31.413 16.406 1.00 83.75 88 ARG A O 1
ATOM 725 N N . ARG A 1 89 ? -21.554 32.215 16.011 1.00 83.75 89 ARG A N 1
ATOM 726 C CA . ARG A 1 89 ? -22.180 30.894 15.808 1.00 83.75 89 ARG A CA 1
ATOM 727 C C . ARG A 1 89 ? -21.555 30.137 14.632 1.00 83.75 89 ARG A C 1
ATOM 729 O O . ARG A 1 89 ? -21.256 28.960 14.776 1.00 83.75 89 ARG A O 1
ATOM 736 N N . ARG A 1 90 ? -21.297 30.812 13.503 1.00 83.06 90 ARG A N 1
ATOM 737 C CA . ARG A 1 90 ? -20.596 30.213 12.350 1.00 83.06 90 ARG A CA 1
ATOM 738 C C . ARG A 1 90 ? -19.170 29.776 12.704 1.00 83.06 90 ARG A C 1
ATOM 740 O O . ARG A 1 90 ? -18.799 28.665 12.358 1.00 83.06 90 ARG A O 1
ATOM 747 N N . LYS A 1 91 ? -18.406 30.602 13.433 1.00 78.56 91 LYS A N 1
ATOM 748 C CA . LYS A 1 91 ? -17.053 30.241 13.898 1.00 78.56 91 LYS A CA 1
ATOM 749 C C . LYS A 1 91 ? -17.081 29.045 14.860 1.00 78.56 91 LYS A C 1
ATOM 751 O O . LYS A 1 91 ? -16.311 28.119 14.668 1.00 78.56 91 LYS A O 1
ATOM 756 N N . LYS A 1 92 ? -18.019 29.013 15.820 1.00 80.00 92 LYS A N 1
ATOM 757 C CA . LYS A 1 92 ? -18.188 27.875 16.743 1.00 80.00 92 LYS A CA 1
ATOM 758 C C . LYS A 1 92 ? -18.544 26.579 16.002 1.00 80.00 92 LYS A C 1
ATOM 760 O O . LYS A 1 92 ? -17.943 25.556 16.289 1.00 80.00 92 LYS A O 1
ATOM 765 N N . ARG A 1 93 ? -19.458 26.627 15.018 1.00 76.56 93 ARG A N 1
ATOM 766 C CA . ARG A 1 93 ? -19.788 25.457 14.178 1.00 76.56 93 ARG A CA 1
ATOM 767 C C . ARG A 1 93 ? -18.580 24.971 13.372 1.00 76.56 93 ARG A C 1
ATOM 769 O O . ARG A 1 93 ? -18.310 23.784 13.390 1.00 76.56 93 ARG A O 1
ATOM 776 N N . ARG A 1 94 ? -17.832 25.874 12.725 1.00 76.06 94 ARG A N 1
ATOM 777 C CA . ARG A 1 94 ? -16.616 25.509 11.973 1.00 76.06 94 ARG A CA 1
ATOM 778 C C . ARG A 1 94 ? -15.559 24.855 12.862 1.00 76.06 94 ARG A C 1
ATOM 780 O O . ARG A 1 94 ? -15.040 23.813 12.494 1.00 76.06 94 ARG A O 1
ATOM 787 N N . ASN A 1 95 ? -15.294 25.428 14.037 1.00 69.00 95 ASN A N 1
ATOM 788 C CA . ASN A 1 95 ? -14.342 24.843 14.980 1.00 69.00 95 ASN A CA 1
ATOM 789 C C . ASN A 1 95 ? -14.816 23.474 15.481 1.00 69.00 95 ASN A C 1
ATOM 791 O O . ASN A 1 95 ? -14.022 22.551 15.501 1.00 69.00 95 ASN A O 1
ATOM 795 N N . SER A 1 96 ? -16.103 23.325 15.810 1.00 74.69 96 SER A N 1
ATOM 796 C CA . SER A 1 96 ? -16.659 22.045 16.267 1.00 74.69 96 SER A CA 1
ATOM 797 C C . SER A 1 96 ? -16.614 20.947 15.203 1.00 74.69 96 SER A C 1
ATOM 799 O O . SER A 1 96 ? -16.410 19.792 15.555 1.00 74.69 96 SER A O 1
ATOM 801 N N . VAL A 1 97 ? -16.822 21.282 13.926 1.00 72.00 97 VAL A N 1
ATOM 802 C CA . VAL A 1 97 ? -16.670 20.313 12.830 1.00 72.00 97 VAL A CA 1
ATOM 803 C C . VAL A 1 97 ? -15.200 19.928 12.686 1.00 72.00 97 VAL A C 1
ATOM 805 O O . VAL A 1 97 ? -14.896 18.745 12.685 1.00 72.00 97 VAL A O 1
ATOM 808 N N . ARG A 1 98 ? -14.284 20.907 12.672 1.00 71.69 98 ARG A N 1
ATOM 809 C CA . ARG A 1 98 ? -12.841 20.657 12.543 1.00 71.69 98 ARG A CA 1
ATOM 810 C C . ARG A 1 98 ? -12.292 19.759 13.652 1.00 71.69 98 ARG A C 1
ATOM 812 O O . ARG A 1 98 ? -11.559 18.830 13.346 1.00 71.69 98 ARG A O 1
ATOM 819 N N . THR A 1 99 ? -12.661 20.009 14.909 1.00 65.38 99 THR A N 1
ATOM 820 C CA . THR A 1 99 ? -12.193 19.184 16.032 1.00 65.38 99 THR A CA 1
ATOM 821 C C . THR A 1 99 ? -12.754 17.767 15.961 1.00 65.38 99 THR A C 1
ATOM 823 O O . THR A 1 99 ? -12.011 16.827 16.184 1.00 65.38 99 THR A O 1
ATOM 826 N N . LYS A 1 100 ? -14.027 17.588 15.573 1.00 69.38 100 LYS A N 1
ATOM 827 C CA . LYS A 1 100 ? -14.605 16.248 15.365 1.00 69.38 100 LYS A CA 1
ATOM 828 C C . LYS A 1 100 ? -13.907 15.483 14.239 1.00 69.38 100 LYS A C 1
ATOM 830 O O . LYS A 1 100 ? -13.662 14.292 14.382 1.00 69.38 100 LYS A O 1
ATOM 835 N N . THR A 1 101 ? -13.589 16.158 13.135 1.00 68.12 101 THR A N 1
ATOM 836 C CA . THR A 1 101 ? -12.860 15.541 12.022 1.00 68.12 101 THR A CA 1
ATOM 837 C C . THR A 1 101 ? -11.448 15.139 12.443 1.00 68.12 101 THR A C 1
ATOM 839 O O . THR A 1 101 ? -11.070 14.005 12.190 1.00 68.12 101 THR A O 1
ATOM 842 N N . GLN A 1 102 ? -10.712 16.011 13.142 1.00 64.25 102 GLN A N 1
ATOM 843 C CA . GLN A 1 102 ? -9.368 15.692 13.647 1.00 64.25 102 GLN A CA 1
ATOM 844 C C . GLN A 1 102 ? -9.370 14.532 14.651 1.00 64.25 102 GLN A C 1
ATOM 846 O O . GLN A 1 102 ? -8.523 13.654 14.564 1.00 64.25 102 GLN A O 1
ATOM 851 N N . SER A 1 103 ? -10.332 14.480 15.576 1.00 66.94 103 SER A N 1
ATOM 852 C CA . SER A 1 103 ? -10.430 13.351 16.510 1.00 66.94 103 SER A CA 1
ATOM 853 C C . SER A 1 103 ? -10.709 12.031 15.790 1.00 66.94 103 SER A C 1
ATOM 855 O O . SER A 1 103 ? -10.146 11.009 16.158 1.00 66.94 103 SER A O 1
ATOM 857 N N . ARG A 1 104 ? -11.536 12.044 14.734 1.00 72.75 104 ARG A N 1
ATOM 858 C CA . ARG A 1 104 ? -11.822 10.839 13.944 1.00 72.75 104 ARG A CA 1
ATOM 859 C C . ARG A 1 104 ? -10.609 10.367 13.139 1.00 72.75 104 ARG A C 1
ATOM 861 O O . ARG A 1 104 ? -10.421 9.166 13.012 1.00 72.75 104 ARG A O 1
ATOM 868 N N . THR A 1 105 ? -9.807 11.280 12.590 1.00 75.38 105 THR A N 1
ATOM 869 C CA . THR A 1 105 ? -8.594 10.894 11.852 1.00 75.38 105 THR A CA 1
ATOM 870 C C . THR A 1 105 ? -7.552 10.271 12.771 1.00 75.38 105 THR A C 1
ATOM 872 O O . THR A 1 105 ? -7.019 9.234 12.410 1.00 75.38 105 THR A O 1
ATOM 875 N N . LEU A 1 106 ? -7.340 10.838 13.965 1.00 73.06 106 LEU A N 1
ATOM 876 C CA . LEU A 1 106 ? -6.407 10.280 14.953 1.00 73.06 106 LEU A CA 1
ATOM 877 C C . LEU A 1 106 ? -6.838 8.881 15.407 1.00 73.06 106 LEU A C 1
ATOM 879 O O . LEU A 1 106 ? -6.049 7.950 15.356 1.00 73.06 106 LEU A O 1
ATOM 883 N N . LEU A 1 107 ? -8.121 8.704 15.736 1.00 74.81 107 LEU A N 1
ATOM 884 C CA . LEU A 1 107 ? -8.636 7.407 16.183 1.00 74.81 107 LEU A CA 1
ATOM 885 C C . LEU A 1 107 ? -8.543 6.331 15.087 1.00 74.81 107 LEU A C 1
ATOM 887 O O . LEU A 1 107 ? -8.254 5.174 15.368 1.00 74.81 107 LEU A O 1
ATOM 891 N N . ASN A 1 108 ? -8.742 6.711 13.822 1.00 82.38 108 ASN A N 1
ATOM 892 C CA . ASN A 1 108 ? -8.533 5.799 12.697 1.00 82.38 108 ASN A CA 1
ATOM 893 C C . ASN A 1 108 ? -7.056 5.417 12.516 1.00 82.38 108 ASN A C 1
ATOM 895 O O . ASN A 1 108 ? -6.770 4.317 12.054 1.00 82.38 108 ASN A O 1
ATOM 899 N N . GLU A 1 109 ? -6.132 6.325 12.817 1.00 85.06 109 GLU A N 1
ATOM 900 C CA . GLU A 1 109 ? -4.695 6.081 12.706 1.00 85.06 109 GLU A CA 1
ATOM 901 C C . GLU A 1 109 ? -4.207 5.150 13.821 1.00 85.06 109 GLU A C 1
ATOM 903 O O . GLU A 1 109 ? -3.525 4.168 13.534 1.00 85.06 109 GLU A O 1
ATOM 908 N N . ASP A 1 110 ? -4.683 5.354 15.050 1.00 86.38 110 ASP A N 1
ATOM 909 C CA . ASP A 1 110 ? -4.427 4.463 16.188 1.00 86.38 110 ASP A CA 1
ATOM 910 C C . ASP A 1 110 ? -4.969 3.044 15.939 1.00 86.38 110 ASP A C 1
ATOM 912 O O . ASP A 1 110 ? -4.297 2.050 16.207 1.00 86.38 110 ASP A O 1
ATOM 916 N N . LEU A 1 111 ? -6.164 2.917 15.350 1.00 86.44 111 LEU A N 1
ATOM 917 C CA . LEU A 1 111 ? -6.720 1.608 14.987 1.00 86.44 111 LEU A CA 1
ATOM 918 C C . LEU A 1 111 ? -5.895 0.904 13.904 1.00 86.44 111 LEU A C 1
ATOM 920 O O . LEU A 1 111 ? -5.704 -0.311 13.965 1.00 86.44 111 LEU A O 1
ATOM 924 N N . ARG A 1 112 ? -5.392 1.645 12.911 1.00 88.25 112 ARG A N 1
ATOM 925 C CA . ARG A 1 112 ? -4.550 1.086 11.843 1.00 88.25 112 ARG A CA 1
ATOM 926 C C . ARG A 1 112 ? -3.214 0.596 12.383 1.00 88.25 112 ARG A C 1
ATOM 928 O O . ARG A 1 112 ? -2.793 -0.504 12.025 1.00 88.25 112 ARG A O 1
ATOM 935 N N . THR A 1 113 ? -2.566 1.379 13.243 1.00 90.81 113 THR A N 1
ATOM 936 C CA . THR A 1 113 ? -1.284 0.997 13.849 1.00 90.81 113 THR A CA 1
ATOM 937 C C . THR A 1 113 ? -1.453 -0.207 14.770 1.00 90.81 113 THR A C 1
ATOM 939 O O . THR A 1 113 ? -0.696 -1.167 14.640 1.00 90.81 113 THR A O 1
ATOM 942 N N . ALA A 1 114 ? -2.500 -0.227 15.602 1.00 88.81 114 ALA A N 1
ATOM 943 C CA . ALA A 1 114 ? -2.829 -1.374 16.445 1.00 88.81 114 ALA A CA 1
ATOM 944 C C . ALA A 1 114 ? -3.092 -2.640 15.615 1.00 88.81 114 ALA A C 1
ATOM 946 O O . ALA A 1 114 ? -2.502 -3.683 15.882 1.00 88.81 114 ALA A O 1
ATOM 947 N N . THR A 1 115 ? -3.911 -2.544 14.564 1.00 88.56 115 THR A N 1
ATOM 948 C CA . THR A 1 115 ? -4.219 -3.691 13.691 1.00 88.56 115 THR A CA 1
ATOM 949 C C . THR A 1 115 ? -2.956 -4.228 13.020 1.00 88.56 115 THR A C 1
ATOM 951 O O . THR A 1 115 ? -2.716 -5.431 13.031 1.00 88.56 115 THR A O 1
ATOM 954 N N . THR A 1 116 ? -2.108 -3.338 12.497 1.00 90.19 116 THR A N 1
ATOM 955 C CA . THR A 1 116 ? -0.834 -3.718 11.866 1.00 90.19 116 THR A CA 1
ATOM 956 C C . THR A 1 116 ? 0.091 -4.424 12.857 1.00 90.19 116 THR A C 1
ATOM 958 O O . THR A 1 116 ? 0.662 -5.462 12.529 1.00 90.19 116 THR A O 1
ATOM 961 N N . ALA A 1 117 ? 0.199 -3.911 14.085 1.00 90.25 117 ALA A N 1
ATOM 962 C CA . ALA A 1 117 ? 1.029 -4.508 15.126 1.00 90.25 117 ALA A CA 1
ATOM 963 C C . ALA A 1 117 ? 0.550 -5.917 15.513 1.00 90.25 117 ALA A C 1
ATOM 965 O O . ALA A 1 117 ? 1.363 -6.834 15.615 1.00 90.25 117 ALA A O 1
ATOM 966 N N . ILE A 1 118 ? -0.762 -6.117 15.668 1.00 89.62 118 ILE A N 1
ATOM 967 C CA . ILE A 1 118 ? -1.334 -7.435 15.988 1.00 89.62 118 ILE A CA 1
ATOM 968 C C . ILE A 1 118 ? -1.128 -8.406 14.813 1.00 89.62 118 ILE A C 1
ATOM 970 O O . ILE A 1 118 ? -0.734 -9.558 15.015 1.00 89.62 118 ILE A O 1
ATOM 974 N N . MET A 1 119 ? -1.318 -7.951 13.570 1.00 90.50 119 MET A N 1
ATOM 975 C CA . MET A 1 119 ? -1.059 -8.778 12.385 1.00 90.50 119 MET A CA 1
ATOM 976 C C . MET A 1 119 ? 0.412 -9.197 12.274 1.00 90.50 119 MET A C 1
ATOM 978 O O . MET A 1 119 ? 0.719 -10.314 11.860 1.00 90.50 119 MET A O 1
ATOM 982 N N . GLN A 1 120 ? 1.333 -8.317 12.666 1.00 93.06 120 GLN A N 1
ATOM 983 C CA . GLN A 1 120 ? 2.758 -8.624 12.702 1.00 93.06 120 GLN A CA 1
ATOM 984 C C . GLN A 1 120 ? 3.092 -9.643 13.802 1.00 93.06 120 GLN A C 1
ATOM 986 O O . GLN A 1 120 ? 3.818 -10.597 13.541 1.00 93.06 120 GLN A O 1
ATOM 991 N N . GLN A 1 121 ? 2.528 -9.489 15.005 1.00 90.62 121 GLN A N 1
ATOM 992 C CA . GLN A 1 121 ? 2.748 -10.409 16.131 1.00 90.62 121 GLN A CA 1
ATOM 993 C C . GLN A 1 121 ? 2.181 -11.810 15.880 1.00 90.62 121 GLN A C 1
ATOM 995 O O . GLN A 1 121 ? 2.796 -12.802 16.257 1.00 90.62 121 GLN A O 1
ATOM 1000 N N . SER A 1 122 ? 1.028 -11.896 15.219 1.00 89.69 122 SER A N 1
ATOM 1001 C CA . SER A 1 122 ? 0.393 -13.167 14.844 1.00 89.69 122 SER A CA 1
ATOM 1002 C C . SER A 1 122 ? 1.046 -13.849 13.635 1.00 89.69 122 SER A C 1
ATOM 1004 O O . SER A 1 122 ? 0.660 -14.960 13.281 1.00 89.69 122 SER A O 1
ATOM 1006 N N . GLY A 1 123 ? 1.987 -13.186 12.953 1.00 91.69 123 GLY A N 1
ATOM 1007 C CA . GLY A 1 123 ? 2.572 -13.666 11.696 1.00 91.69 123 GLY A CA 1
ATOM 1008 C C . GLY A 1 123 ? 1.622 -13.608 10.492 1.00 91.69 123 GLY A C 1
ATOM 1009 O O . GLY A 1 123 ? 2.027 -13.926 9.373 1.00 91.69 123 GLY A O 1
ATOM 1010 N N . THR A 1 124 ? 0.376 -13.157 10.675 1.00 91.81 124 THR A N 1
ATOM 1011 C CA . THR A 1 124 ? -0.619 -13.058 9.593 1.00 91.81 124 THR A CA 1
ATOM 1012 C C . THR A 1 124 ? -0.208 -12.056 8.521 1.00 91.81 124 THR A C 1
ATOM 1014 O O . THR A 1 124 ? -0.493 -12.275 7.347 1.00 91.81 124 THR A O 1
ATOM 1017 N N . LEU A 1 125 ? 0.519 -10.996 8.891 1.00 91.12 125 LEU A N 1
ATOM 1018 C CA . LEU A 1 125 ? 1.057 -10.032 7.930 1.00 91.12 125 LEU A CA 1
ATOM 1019 C C . LEU A 1 125 ? 2.012 -10.696 6.926 1.00 91.12 125 LEU A C 1
ATOM 1021 O O . LEU A 1 125 ? 1.923 -10.421 5.733 1.00 91.12 125 LEU A O 1
ATOM 1025 N N . GLY A 1 126 ? 2.879 -11.596 7.403 1.00 91.88 126 GLY A N 1
ATOM 1026 C CA . GLY A 1 126 ? 3.787 -12.363 6.548 1.00 91.88 126 GLY A CA 1
ATOM 1027 C C . GLY A 1 126 ? 3.024 -13.293 5.609 1.00 91.88 126 GLY A C 1
ATOM 1028 O O . GLY A 1 126 ? 3.229 -13.247 4.404 1.00 91.88 126 GLY A O 1
ATOM 1029 N N . ALA A 1 127 ? 2.050 -14.041 6.138 1.00 91.81 127 ALA A N 1
ATOM 1030 C CA . ALA A 1 127 ? 1.219 -14.934 5.330 1.00 91.81 127 ALA A CA 1
ATOM 1031 C C . ALA A 1 127 ? 0.427 -14.191 4.235 1.00 91.81 127 ALA A C 1
ATOM 1033 O O . ALA A 1 127 ? 0.316 -14.673 3.109 1.00 91.81 127 ALA A O 1
ATOM 1034 N N . VAL A 1 128 ? -0.110 -13.002 4.539 1.00 92.75 128 VAL A N 1
ATOM 1035 C CA . VAL A 1 128 ? -0.770 -12.145 3.539 1.00 92.75 128 VAL A CA 1
ATOM 1036 C C . VAL A 1 128 ? 0.236 -11.637 2.502 1.00 92.75 128 VAL A C 1
ATOM 1038 O O . VAL A 1 128 ? -0.092 -11.605 1.317 1.00 92.75 128 VAL A O 1
ATOM 1041 N N . GLY A 1 129 ? 1.451 -11.280 2.929 1.00 92.69 129 GLY A N 1
ATOM 1042 C CA . GLY A 1 129 ? 2.551 -10.900 2.042 1.00 92.69 129 GLY A CA 1
ATOM 1043 C C . GLY A 1 129 ? 2.931 -12.014 1.067 1.00 92.69 129 GLY A C 1
ATOM 1044 O O . GLY A 1 129 ? 3.011 -11.770 -0.133 1.00 92.69 129 GLY A O 1
ATOM 1045 N N . ASP A 1 130 ? 3.067 -13.249 1.546 1.00 93.88 130 ASP A N 1
ATOM 1046 C CA . ASP A 1 130 ? 3.391 -14.409 0.708 1.00 93.88 130 ASP A CA 1
ATOM 1047 C C . ASP A 1 130 ? 2.306 -14.680 -0.340 1.00 93.88 130 ASP A C 1
ATOM 1049 O O . ASP A 1 130 ? 2.607 -14.964 -1.501 1.00 93.88 130 ASP A O 1
ATOM 1053 N N . VAL A 1 131 ? 1.031 -14.577 0.052 1.00 92.00 131 VAL A N 1
ATOM 1054 C CA . VAL A 1 131 ? -0.097 -14.713 -0.882 1.00 92.00 131 VAL A CA 1
ATOM 1055 C C . VAL A 1 131 ? -0.065 -13.601 -1.926 1.00 92.00 131 VAL A C 1
ATOM 1057 O O . VAL A 1 131 ? -0.242 -13.885 -3.109 1.00 92.00 131 VAL A O 1
ATOM 1060 N N . LEU A 1 132 ? 0.189 -12.356 -1.514 1.00 93.69 132 LEU A N 1
ATOM 1061 C CA . LEU A 1 132 ? 0.323 -11.229 -2.433 1.00 93.69 132 LEU A CA 1
ATOM 1062 C C . LEU A 1 132 ? 1.450 -11.481 -3.443 1.00 93.69 132 LEU A C 1
ATOM 1064 O O . LEU A 1 132 ? 1.202 -11.376 -4.639 1.00 93.69 132 LEU A O 1
ATOM 1068 N N . HIS A 1 133 ? 2.647 -11.858 -2.988 1.00 93.38 133 HIS A N 1
ATOM 1069 C CA . HIS A 1 133 ? 3.787 -12.120 -3.868 1.00 93.38 133 HIS A CA 1
ATOM 1070 C C . HIS A 1 133 ? 3.488 -13.220 -4.888 1.00 93.38 133 HIS A C 1
ATOM 1072 O O . HIS A 1 133 ? 3.628 -12.983 -6.084 1.00 93.38 133 HIS A O 1
ATOM 1078 N N . ARG A 1 134 ? 2.971 -14.372 -4.439 1.00 95.19 134 ARG A N 1
ATOM 1079 C CA . ARG A 1 134 ? 2.605 -15.477 -5.341 1.00 95.19 134 ARG A CA 1
ATOM 1080 C C . ARG A 1 134 ? 1.567 -15.061 -6.373 1.00 95.19 134 ARG A C 1
ATOM 1082 O O . ARG A 1 134 ? 1.695 -15.399 -7.539 1.00 95.19 134 ARG A O 1
ATOM 1089 N N . ARG A 1 135 ? 0.545 -14.305 -5.965 1.00 94.50 135 ARG A N 1
ATOM 1090 C CA . ARG A 1 135 ? -0.479 -13.829 -6.900 1.00 94.50 135 ARG A CA 1
ATOM 1091 C C . ARG A 1 135 ? 0.087 -12.842 -7.908 1.00 94.50 135 ARG A C 1
ATOM 1093 O O . ARG A 1 135 ? -0.243 -12.928 -9.081 1.00 94.50 135 ARG A O 1
ATOM 1100 N N . LEU A 1 136 ? 0.934 -11.915 -7.479 1.00 94.19 136 LEU A N 1
ATOM 1101 C CA . LEU A 1 136 ? 1.583 -10.988 -8.403 1.00 94.19 136 LEU A CA 1
ATOM 1102 C C . LEU A 1 136 ? 2.468 -11.722 -9.420 1.00 94.19 136 LEU A C 1
ATOM 1104 O O . LEU A 1 136 ? 2.470 -11.337 -10.590 1.00 94.19 136 LEU A O 1
ATOM 1108 N N . ASP A 1 137 ? 3.142 -12.796 -9.003 1.00 94.94 137 ASP A N 1
ATOM 1109 C CA . ASP A 1 137 ? 3.877 -13.691 -9.901 1.00 94.94 137 ASP A CA 1
ATOM 1110 C C . ASP A 1 137 ? 2.950 -14.433 -10.873 1.00 94.94 137 ASP A C 1
ATOM 1112 O O . ASP A 1 137 ? 3.188 -14.396 -12.079 1.00 94.94 137 ASP A O 1
ATOM 1116 N N . ASP A 1 138 ? 1.859 -15.036 -10.386 1.00 95.12 138 ASP A N 1
ATOM 1117 C CA . ASP A 1 138 ? 0.878 -15.759 -11.214 1.00 95.12 138 ASP A CA 1
ATOM 1118 C C . ASP A 1 138 ? 0.267 -14.864 -12.306 1.00 95.12 138 ASP A C 1
ATOM 1120 O O . ASP A 1 138 ? 0.007 -15.307 -13.425 1.00 95.12 138 ASP A O 1
ATOM 1124 N N . PHE A 1 139 ? 0.034 -13.588 -11.986 1.00 94.12 139 PHE A N 1
ATOM 1125 C CA . PHE A 1 139 ? -0.472 -12.588 -12.930 1.00 94.12 139 PHE A CA 1
ATOM 1126 C C . PHE A 1 139 ? 0.617 -12.015 -13.852 1.00 94.12 139 PHE A C 1
ATOM 1128 O O . PHE A 1 139 ? 0.311 -11.191 -14.714 1.00 94.12 139 PHE A O 1
ATOM 1135 N N . GLY A 1 140 ? 1.881 -12.411 -13.681 1.00 94.69 140 GLY A N 1
ATOM 1136 C CA . GLY A 1 140 ? 3.011 -11.895 -14.450 1.00 94.69 140 GLY A CA 1
ATOM 1137 C C . GLY A 1 140 ? 3.316 -10.420 -14.179 1.00 94.69 140 GLY A C 1
ATOM 1138 O O . GLY A 1 140 ? 4.010 -9.782 -14.969 1.00 94.69 140 GLY A O 1
ATOM 1139 N N . TRP A 1 141 ? 2.819 -9.854 -13.075 1.00 93.94 141 TRP A N 1
ATOM 1140 C CA . TRP A 1 141 ? 2.998 -8.435 -12.758 1.00 93.94 141 TRP A CA 1
ATOM 1141 C C . TRP A 1 141 ? 4.474 -8.083 -12.552 1.00 93.94 141 TRP A C 1
ATOM 1143 O O . TRP A 1 141 ? 4.930 -7.037 -13.009 1.00 93.94 141 TRP A O 1
ATOM 1153 N N . ASN A 1 142 ? 5.247 -8.997 -11.959 1.00 92.25 142 ASN A N 1
ATOM 1154 C CA . ASN A 1 142 ? 6.690 -8.828 -11.792 1.00 92.25 142 ASN A CA 1
ATOM 1155 C C . ASN A 1 142 ? 7.438 -8.775 -13.134 1.00 92.25 142 ASN A C 1
ATOM 1157 O O . ASN A 1 142 ? 8.371 -7.990 -13.274 1.00 92.25 142 ASN A O 1
ATOM 1161 N N . ALA A 1 143 ? 6.994 -9.527 -14.147 1.00 94.44 143 ALA A N 1
ATOM 1162 C CA . ALA A 1 143 ? 7.575 -9.454 -15.488 1.00 94.44 143 ALA A CA 1
ATOM 1163 C C . ALA A 1 143 ? 7.266 -8.112 -16.174 1.00 94.44 143 ALA A C 1
ATOM 1165 O O . ALA A 1 143 ? 8.129 -7.542 -16.841 1.00 94.44 143 ALA A O 1
ATOM 1166 N N . VAL A 1 144 ? 6.057 -7.574 -15.973 1.00 93.81 144 VAL A N 1
ATOM 1167 C CA . VAL A 1 144 ? 5.681 -6.238 -16.465 1.00 93.81 144 VAL A CA 1
ATOM 1168 C C . VAL A 1 144 ? 6.538 -5.156 -15.806 1.00 93.81 144 VAL A C 1
ATOM 1170 O O . VAL A 1 144 ? 7.069 -4.294 -16.503 1.00 93.81 144 VAL A O 1
ATOM 1173 N N . LEU A 1 145 ? 6.714 -5.222 -14.483 1.00 93.88 145 LEU A N 1
ATOM 1174 C CA . LEU A 1 145 ? 7.591 -4.313 -13.741 1.00 93.88 145 LEU A CA 1
ATOM 1175 C C . LEU A 1 145 ? 9.032 -4.378 -14.244 1.00 93.88 145 LEU A C 1
ATOM 1177 O O . LEU A 1 145 ? 9.615 -3.343 -14.552 1.00 93.88 145 LEU A O 1
ATOM 1181 N N . GLN A 1 146 ? 9.585 -5.585 -14.368 1.00 94.88 146 GLN A N 1
ATOM 1182 C CA . GLN A 1 146 ? 10.947 -5.783 -14.849 1.00 94.88 146 GLN A CA 1
ATOM 1183 C C . GLN A 1 146 ? 11.129 -5.203 -16.254 1.00 94.88 146 GLN A C 1
ATOM 1185 O O . GLN A 1 146 ? 12.045 -4.418 -16.474 1.00 94.88 146 GLN A O 1
ATOM 1190 N N . SER A 1 147 ? 10.201 -5.481 -17.174 1.00 95.31 147 SER A N 1
ATOM 1191 C CA . SER A 1 147 ? 10.245 -4.926 -18.530 1.00 95.31 147 SER A CA 1
ATOM 1192 C C . SER A 1 147 ? 10.219 -3.394 -18.554 1.00 95.31 147 SER A C 1
ATOM 1194 O O . SER A 1 147 ? 10.788 -2.799 -19.468 1.00 95.31 147 SER A O 1
ATOM 1196 N N . LYS A 1 148 ? 9.544 -2.748 -17.598 1.00 93.81 148 LYS A N 1
ATOM 1197 C CA . LYS A 1 148 ? 9.478 -1.284 -17.489 1.00 93.81 148 LYS A CA 1
ATOM 1198 C C . LYS A 1 148 ? 10.761 -0.700 -16.901 1.00 93.81 148 LYS A C 1
ATOM 1200 O O . LYS A 1 148 ? 11.246 0.299 -17.423 1.00 93.81 148 LYS A O 1
ATOM 1205 N N . CYS A 1 149 ? 11.338 -1.348 -15.889 1.00 95.25 149 CYS A N 1
ATOM 1206 C CA . CYS A 1 149 ? 12.665 -0.998 -15.380 1.00 95.25 149 CYS A CA 1
ATOM 1207 C C . CYS A 1 149 ? 13.725 -1.105 -16.484 1.00 95.25 149 CYS A C 1
ATOM 1209 O O . CYS A 1 149 ? 14.477 -0.160 -16.701 1.00 95.25 149 CYS A O 1
ATOM 1211 N N . ASP A 1 150 ? 13.735 -2.216 -17.226 1.00 95.69 150 ASP A N 1
ATOM 1212 C CA . ASP A 1 150 ? 14.684 -2.453 -18.318 1.00 95.69 150 ASP A CA 1
ATOM 1213 C C . ASP A 1 150 ? 14.524 -1.411 -19.435 1.00 95.69 150 ASP A C 1
ATOM 1215 O O . ASP A 1 150 ? 15.512 -0.923 -19.981 1.00 95.69 150 ASP A O 1
ATOM 1219 N N . ALA A 1 151 ? 13.283 -1.026 -19.757 1.00 94.12 151 ALA A N 1
ATOM 1220 C CA . ALA A 1 151 ? 13.011 0.027 -20.731 1.00 94.12 151 ALA A CA 1
ATOM 1221 C C . ALA A 1 151 ? 13.541 1.396 -20.273 1.00 94.12 151 ALA A C 1
ATOM 1223 O O . ALA A 1 151 ? 14.141 2.101 -21.082 1.00 94.12 151 ALA A O 1
ATOM 1224 N N . TYR A 1 152 ? 13.360 1.746 -18.995 1.00 93.81 152 TYR A N 1
ATOM 1225 C CA . TYR A 1 152 ? 13.861 2.999 -18.426 1.00 93.81 152 TYR A CA 1
ATOM 1226 C C . TYR A 1 152 ? 15.393 3.052 -18.428 1.00 93.81 152 TYR A C 1
ATOM 1228 O O . TYR A 1 152 ? 15.982 4.035 -18.872 1.00 93.81 152 TYR A O 1
ATOM 1236 N N . VAL A 1 153 ? 16.047 1.969 -17.999 1.00 94.69 153 VAL A N 1
ATOM 1237 C CA . VAL A 1 153 ? 17.513 1.854 -18.029 1.00 94.69 153 VAL A CA 1
ATOM 1238 C C . VAL A 1 153 ? 18.033 1.972 -19.462 1.00 94.69 153 VAL A C 1
ATOM 1240 O O . VAL A 1 153 ? 18.925 2.768 -19.733 1.00 94.69 153 VAL A O 1
ATOM 1243 N N . ALA A 1 154 ? 17.418 1.262 -20.412 1.00 95.19 154 ALA A N 1
ATOM 1244 C CA . ALA A 1 154 ? 17.807 1.329 -21.817 1.00 95.19 154 ALA A CA 1
ATOM 1245 C C . ALA A 1 154 ? 17.572 2.711 -22.455 1.00 95.19 154 ALA A C 1
ATOM 1247 O O . ALA A 1 154 ? 18.206 3.035 -23.461 1.00 95.19 154 ALA A O 1
ATOM 1248 N N . GLU A 1 155 ? 16.638 3.507 -21.937 1.00 94.44 155 GLU A N 1
ATOM 1249 C CA . GLU A 1 155 ? 16.432 4.898 -22.343 1.00 94.44 155 GLU A CA 1
ATOM 1250 C C . GLU A 1 155 ? 17.534 5.797 -21.775 1.00 94.44 155 GLU A C 1
ATOM 1252 O O . GLU A 1 155 ? 18.186 6.509 -22.540 1.00 94.44 155 GLU A O 1
ATOM 1257 N N . LYS A 1 156 ? 17.835 5.684 -20.477 1.00 93.56 156 LYS A N 1
ATOM 1258 C CA . LYS A 1 156 ? 18.872 6.492 -19.819 1.00 93.56 156 LYS A CA 1
ATOM 1259 C C . LYS A 1 156 ? 20.287 6.183 -20.290 1.00 93.56 156 LYS A C 1
ATOM 1261 O O . LYS A 1 156 ? 21.069 7.110 -20.504 1.00 93.56 156 LYS A O 1
ATOM 1266 N N . ASP A 1 157 ? 20.586 4.921 -20.586 1.00 92.81 157 ASP A N 1
ATOM 1267 C CA . ASP A 1 157 ? 21.862 4.519 -21.182 1.00 92.81 157 ASP A CA 1
ATOM 1268 C C . ASP A 1 157 ? 22.087 5.188 -22.554 1.00 92.81 157 ASP A C 1
ATOM 1270 O O . ASP A 1 157 ? 23.209 5.581 -22.881 1.00 92.81 157 ASP A O 1
ATOM 1274 N N . LYS A 1 158 ? 21.031 5.377 -23.363 1.00 92.88 158 LYS A N 1
ATOM 1275 C CA . LYS A 1 158 ? 21.130 6.089 -24.656 1.00 92.88 158 LYS A CA 1
ATOM 1276 C C . LYS A 1 158 ? 21.386 7.580 -24.477 1.00 92.88 158 LYS A C 1
ATOM 1278 O O . LYS A 1 158 ? 22.057 8.180 -25.314 1.00 92.88 158 LYS A O 1
ATOM 1283 N N . GLU A 1 159 ? 20.847 8.163 -23.414 1.00 91.12 159 GLU A N 1
ATOM 1284 C CA . GLU A 1 159 ? 21.040 9.571 -23.061 1.00 91.12 159 GLU A CA 1
ATOM 1285 C C . GLU A 1 159 ? 22.384 9.810 -22.351 1.00 91.12 159 GLU A C 1
ATOM 1287 O O . GLU A 1 159 ? 22.819 10.955 -22.244 1.00 91.12 159 GLU A O 1
ATOM 1292 N N . SER A 1 160 ? 23.082 8.738 -21.942 1.00 88.25 160 SER A N 1
ATOM 1293 C CA . SER A 1 160 ? 24.308 8.799 -21.130 1.00 88.25 160 SER A CA 1
ATOM 1294 C C . SER A 1 160 ? 24.107 9.591 -19.831 1.00 88.25 160 SER A C 1
ATOM 1296 O O . SER A 1 160 ? 25.025 10.255 -19.347 1.00 88.25 160 SER A O 1
ATOM 1298 N N . GLU A 1 161 ? 22.893 9.534 -19.283 1.00 88.62 161 GLU A N 1
ATOM 1299 C CA . GLU A 1 161 ? 22.550 10.121 -17.992 1.00 88.62 161 GLU A CA 1
ATOM 1300 C C . GLU A 1 161 ? 22.835 9.116 -16.870 1.00 88.62 161 GLU A C 1
ATOM 1302 O O . GLU A 1 161 ? 22.583 7.919 -17.006 1.00 88.62 161 GLU A O 1
ATOM 1307 N N . GLU A 1 162 ? 23.362 9.609 -15.751 1.00 90.06 162 GLU A N 1
ATOM 1308 C CA . GLU A 1 162 ? 23.478 8.824 -14.522 1.00 90.06 162 GLU A CA 1
ATOM 1309 C C . GLU A 1 162 ? 22.081 8.652 -13.912 1.00 90.06 162 GLU A C 1
ATOM 1311 O O . GLU A 1 162 ? 21.290 9.596 -13.893 1.00 90.06 162 GLU A O 1
ATOM 1316 N N . TYR A 1 163 ? 21.765 7.445 -13.447 1.00 91.25 163 TYR A N 1
ATOM 1317 C CA . TYR A 1 163 ? 20.483 7.126 -12.826 1.00 91.25 163 TYR A CA 1
ATOM 1318 C C . TYR A 1 163 ? 20.699 6.400 -11.504 1.00 91.25 163 TYR A C 1
ATOM 1320 O O . TYR A 1 163 ? 21.533 5.497 -11.409 1.00 91.25 163 TYR A O 1
ATOM 1328 N N . ASP A 1 164 ? 19.892 6.754 -10.506 1.00 94.94 164 ASP A N 1
ATOM 1329 C CA . ASP A 1 164 ? 19.832 6.041 -9.237 1.00 94.94 164 ASP A CA 1
ATOM 1330 C C . ASP A 1 164 ? 18.645 5.071 -9.191 1.00 94.94 164 ASP A C 1
ATOM 1332 O O . ASP A 1 164 ? 17.657 5.183 -9.921 1.00 94.94 164 ASP A O 1
ATOM 1336 N N . VAL A 1 165 ? 18.720 4.100 -8.277 1.00 93.31 165 VAL A N 1
ATOM 1337 C CA . VAL A 1 165 ? 17.622 3.147 -8.033 1.00 93.31 165 VAL A CA 1
ATOM 1338 C C . VAL A 1 165 ? 16.333 3.879 -7.651 1.00 93.31 165 VAL A C 1
ATOM 1340 O O . VAL A 1 165 ? 15.249 3.468 -8.064 1.00 93.31 165 VAL A O 1
ATOM 1343 N N . ASP A 1 166 ? 16.447 4.971 -6.895 1.00 94.56 166 ASP A N 1
ATOM 1344 C CA . ASP A 1 166 ? 15.298 5.781 -6.494 1.00 94.56 166 ASP A CA 1
ATOM 1345 C C . ASP A 1 166 ? 14.614 6.435 -7.709 1.00 94.56 166 ASP A C 1
ATOM 1347 O O . ASP A 1 166 ? 13.384 6.426 -7.779 1.00 94.56 166 ASP A O 1
ATOM 1351 N N . ASP A 1 167 ? 15.378 6.883 -8.715 1.00 93.94 167 ASP A N 1
ATOM 1352 C CA . ASP A 1 167 ? 14.828 7.461 -9.949 1.00 93.94 167 ASP A CA 1
ATOM 1353 C C . ASP A 1 167 ? 14.046 6.422 -10.760 1.00 93.94 167 ASP A C 1
ATOM 1355 O O . ASP A 1 167 ? 12.941 6.695 -11.233 1.00 93.94 167 ASP A O 1
ATOM 1359 N N . ILE A 1 168 ? 14.583 5.200 -10.876 1.00 93.94 168 ILE A N 1
ATOM 1360 C CA . ILE A 1 168 ? 13.894 4.081 -11.539 1.00 93.94 168 ILE A CA 1
ATOM 1361 C C . ILE A 1 168 ? 12.582 3.777 -10.808 1.00 93.94 168 ILE A C 1
ATOM 1363 O O . ILE A 1 168 ? 11.531 3.611 -11.430 1.00 93.94 168 ILE A O 1
ATOM 1367 N N . MET A 1 169 ? 12.622 3.719 -9.475 1.00 93.94 169 MET A N 1
ATOM 1368 C CA . MET A 1 169 ? 11.451 3.416 -8.655 1.00 93.94 169 MET A CA 1
ATOM 1369 C C . MET A 1 169 ? 10.373 4.495 -8.768 1.00 93.94 169 MET A C 1
ATOM 1371 O O . MET A 1 169 ? 9.187 4.161 -8.829 1.00 93.94 169 MET A O 1
ATOM 1375 N N . ASP A 1 170 ? 10.753 5.769 -8.815 1.00 94.25 170 ASP A N 1
ATOM 1376 C CA . ASP A 1 170 ? 9.815 6.876 -8.983 1.00 94.25 170 ASP A CA 1
ATOM 1377 C C . ASP A 1 170 ? 9.230 6.921 -10.403 1.00 94.25 170 ASP A C 1
ATOM 1379 O O . ASP A 1 170 ? 8.016 7.108 -10.561 1.00 94.25 170 ASP A O 1
ATOM 1383 N N . ALA A 1 171 ? 10.037 6.640 -11.431 1.00 92.81 171 ALA A N 1
ATOM 1384 C CA . ALA A 1 171 ? 9.565 6.497 -12.806 1.00 92.81 171 ALA A CA 1
ATOM 1385 C C . ALA A 1 171 ? 8.517 5.378 -12.922 1.00 92.81 171 ALA A C 1
ATOM 1387 O O . ALA A 1 171 ? 7.408 5.608 -13.401 1.00 92.81 171 ALA A O 1
ATOM 1388 N N . VAL A 1 172 ? 8.810 4.196 -12.378 1.00 93.00 172 VAL A N 1
ATOM 1389 C CA . VAL A 1 172 ? 7.903 3.038 -12.382 1.00 93.00 172 VAL A CA 1
ATOM 1390 C C . VAL A 1 172 ? 6.639 3.295 -11.553 1.00 93.00 172 VAL A C 1
ATOM 1392 O O . VAL A 1 172 ? 5.541 2.942 -11.972 1.00 93.00 172 VAL A O 1
ATOM 1395 N N . ARG A 1 173 ? 6.742 3.939 -10.383 1.00 90.75 173 ARG A N 1
ATOM 1396 C CA . ARG A 1 173 ? 5.572 4.256 -9.538 1.00 90.75 173 ARG A CA 1
ATOM 1397 C C . ARG A 1 173 ? 4.636 5.289 -10.152 1.00 90.75 173 ARG A C 1
ATOM 1399 O O . ARG A 1 173 ? 3.448 5.288 -9.827 1.00 90.75 173 ARG A O 1
ATOM 1406 N N . SER A 1 174 ? 5.173 6.208 -10.949 1.00 92.19 174 SER A N 1
ATOM 1407 C CA . SER A 1 174 ? 4.386 7.257 -11.597 1.00 92.19 174 SER A CA 1
ATOM 1408 C C . SER A 1 174 ? 3.668 6.780 -12.863 1.00 92.19 174 SER A C 1
ATOM 1410 O O . SER A 1 174 ? 2.753 7.465 -13.325 1.00 92.19 174 SER A O 1
ATOM 1412 N N . ASP A 1 175 ? 4.021 5.599 -13.383 1.00 90.56 175 ASP A N 1
ATOM 1413 C CA . ASP A 1 175 ? 3.403 5.010 -14.568 1.00 90.56 175 ASP A CA 1
ATOM 1414 C C . ASP A 1 175 ? 1.970 4.510 -14.260 1.00 90.56 175 ASP A C 1
ATOM 1416 O O . ASP A 1 175 ? 1.783 3.598 -13.445 1.00 90.56 175 ASP A O 1
ATOM 1420 N N . PRO A 1 176 ? 0.928 5.081 -14.900 1.00 86.38 176 PRO A N 1
ATOM 1421 C CA . PRO A 1 176 ? -0.458 4.671 -14.677 1.00 86.38 176 PRO A CA 1
ATOM 1422 C C . PRO A 1 176 ? -0.763 3.252 -15.175 1.00 86.38 176 PRO A C 1
ATOM 1424 O O . PRO A 1 176 ? -1.732 2.651 -14.704 1.00 86.38 176 PRO A O 1
ATOM 1427 N N . ASP A 1 177 ? 0.042 2.711 -16.095 1.00 85.62 177 ASP A N 1
ATOM 1428 C CA . ASP A 1 177 ? -0.136 1.365 -16.642 1.00 85.62 177 ASP A CA 1
ATOM 1429 C C . ASP A 1 177 ? 0.346 0.288 -15.657 1.00 85.62 177 ASP A C 1
ATOM 1431 O O . ASP A 1 177 ? -0.054 -0.875 -15.745 1.00 85.62 177 ASP A O 1
ATOM 1435 N N . ILE A 1 178 ? 1.154 0.671 -14.663 1.00 87.19 178 ILE A N 1
ATOM 1436 C CA . ILE A 1 178 ? 1.682 -0.207 -13.613 1.00 87.19 178 ILE A CA 1
ATOM 1437 C C . ILE A 1 178 ? 0.723 -0.192 -12.415 1.00 87.19 178 ILE A C 1
ATOM 1439 O O . ILE A 1 178 ? 1.070 0.046 -11.258 1.00 87.19 178 ILE A O 1
ATOM 1443 N N . ALA A 1 179 ? -0.549 -0.461 -12.692 1.00 88.25 179 ALA A N 1
ATOM 1444 C CA . ALA A 1 179 ? -1.544 -0.661 -11.655 1.00 88.25 179 ALA A CA 1
ATOM 1445 C C . ALA A 1 179 ? -1.569 -2.134 -11.228 1.00 88.25 179 ALA A C 1
ATOM 1447 O O . ALA A 1 179 ? -1.652 -3.039 -12.056 1.00 88.25 179 ALA A O 1
ATOM 1448 N N . MET A 1 180 ? -1.555 -2.387 -9.916 1.00 88.62 180 MET A N 1
ATOM 1449 C CA . MET A 1 180 ? -1.787 -3.738 -9.396 1.00 88.62 180 MET A CA 1
ATOM 1450 C C . MET A 1 180 ? -3.176 -4.239 -9.842 1.00 88.62 180 MET A C 1
ATOM 1452 O O . MET A 1 180 ? -4.149 -3.485 -9.667 1.00 88.62 180 MET A O 1
ATOM 1456 N N . PRO A 1 181 ? -3.295 -5.484 -10.351 1.00 92.75 181 PRO A N 1
ATOM 1457 C CA . PRO A 1 181 ? -4.575 -6.053 -10.761 1.00 92.75 181 PRO A CA 1
ATOM 1458 C C . PRO A 1 181 ? -5.624 -5.988 -9.646 1.00 92.75 181 PRO A C 1
ATOM 1460 O O . PRO A 1 181 ? -5.336 -6.208 -8.463 1.00 92.75 181 PRO A O 1
ATOM 1463 N N . GLU A 1 182 ? -6.864 -5.669 -10.013 1.00 92.94 182 GLU A N 1
ATOM 1464 C CA . GLU A 1 182 ? -7.940 -5.440 -9.044 1.00 92.94 182 GLU A CA 1
ATOM 1465 C C . GLU A 1 182 ? -8.385 -6.746 -8.366 1.00 92.94 182 GLU A C 1
ATOM 1467 O O . GLU A 1 182 ? -8.860 -6.753 -7.232 1.00 92.94 182 GLU A O 1
ATOM 1472 N N . GLU A 1 183 ? -8.199 -7.877 -9.038 1.00 93.25 183 GLU A N 1
ATOM 1473 C CA . GLU A 1 183 ? -8.402 -9.230 -8.523 1.00 93.25 183 GLU A CA 1
ATOM 1474 C C . GLU A 1 183 ? -7.494 -9.486 -7.317 1.00 93.25 183 GLU A C 1
ATOM 1476 O O . GLU A 1 183 ? -7.978 -9.884 -6.255 1.00 93.25 183 GLU A O 1
ATOM 1481 N N . VAL A 1 184 ? -6.204 -9.161 -7.451 1.00 93.94 184 VAL A N 1
ATOM 1482 C CA . VAL A 1 184 ? -5.199 -9.334 -6.393 1.00 93.94 184 VAL A CA 1
ATOM 1483 C C . VAL A 1 184 ? -5.518 -8.430 -5.203 1.00 93.94 184 VAL A C 1
ATOM 1485 O O . VAL A 1 184 ? -5.529 -8.889 -4.061 1.00 93.94 184 VAL A O 1
ATOM 1488 N N . LYS A 1 185 ? -5.885 -7.162 -5.447 1.00 93.25 185 LYS A N 1
ATOM 1489 C CA . LYS A 1 185 ? -6.342 -6.248 -4.380 1.00 93.25 185 LYS A CA 1
ATOM 1490 C C . LYS A 1 185 ? -7.534 -6.811 -3.616 1.00 93.25 185 LYS A C 1
ATOM 1492 O O . LYS A 1 185 ? -7.546 -6.774 -2.386 1.00 93.25 185 LYS A O 1
ATOM 1497 N N . ARG A 1 186 ? -8.549 -7.308 -4.328 1.00 94.50 186 ARG A N 1
ATOM 1498 C CA . ARG A 1 186 ? -9.768 -7.857 -3.718 1.00 94.50 186 ARG A CA 1
ATOM 1499 C C . ARG A 1 186 ? -9.461 -9.074 -2.853 1.00 94.50 186 ARG A C 1
ATOM 1501 O O . ARG A 1 186 ? -9.977 -9.158 -1.740 1.00 94.50 186 ARG A O 1
ATOM 1508 N N . GLU A 1 187 ? -8.613 -9.977 -3.331 1.00 93.31 187 GLU A N 1
ATOM 1509 C CA . GLU A 1 187 ? -8.200 -11.169 -2.588 1.00 93.31 187 GLU A CA 1
ATOM 1510 C C . GLU A 1 187 ? -7.394 -10.814 -1.334 1.00 93.31 187 GLU A C 1
ATOM 1512 O O . GLU A 1 187 ? -7.718 -11.276 -0.241 1.00 93.31 187 GLU A O 1
ATOM 1517 N N . VAL A 1 188 ? -6.416 -9.914 -1.447 1.00 92.19 188 VAL A N 1
ATOM 1518 C CA . VAL A 1 188 ? -5.620 -9.451 -0.300 1.00 92.19 188 VAL A CA 1
ATOM 1519 C C . VAL A 1 188 ? -6.499 -8.761 0.738 1.00 92.19 188 VAL A C 1
ATOM 1521 O O . VAL A 1 188 ? -6.420 -9.074 1.924 1.00 92.19 188 VAL A O 1
ATOM 1524 N N . MET A 1 189 ? -7.405 -7.879 0.310 1.00 93.06 189 MET A N 1
ATOM 1525 C CA . MET A 1 189 ? -8.347 -7.220 1.218 1.00 93.06 189 MET A CA 1
ATOM 1526 C C . MET A 1 189 ? -9.294 -8.210 1.899 1.00 93.06 189 MET A C 1
ATOM 1528 O O . MET A 1 189 ? -9.654 -7.999 3.058 1.00 93.06 189 MET A O 1
ATOM 1532 N N . ARG A 1 190 ? -9.696 -9.284 1.212 1.00 93.81 190 ARG A N 1
ATOM 1533 C CA . ARG A 1 190 ? -10.476 -10.372 1.810 1.00 93.81 190 ARG A CA 1
ATOM 1534 C C . ARG A 1 190 ? -9.665 -11.099 2.881 1.00 93.81 190 ARG A C 1
ATOM 1536 O O . ARG A 1 190 ? -10.143 -11.208 4.002 1.00 93.81 190 ARG A O 1
ATOM 1543 N N . ASN A 1 191 ? -8.427 -11.485 2.582 1.00 92.06 191 ASN A N 1
ATOM 1544 C CA . ASN A 1 191 ? -7.552 -12.174 3.534 1.00 92.06 191 ASN A CA 1
ATOM 1545 C C . ASN A 1 191 ? -7.255 -11.324 4.777 1.00 92.06 191 ASN A C 1
ATOM 1547 O O . ASN A 1 191 ? -7.265 -11.840 5.892 1.00 92.06 191 ASN A O 1
ATOM 1551 N N . ILE A 1 192 ? -7.051 -10.013 4.608 1.00 91.62 192 ILE A N 1
ATOM 1552 C CA . ILE A 1 192 ? -6.878 -9.079 5.729 1.00 91.62 192 ILE A CA 1
ATOM 1553 C C . ILE A 1 192 ? -8.145 -9.029 6.591 1.00 91.62 192 ILE A C 1
ATOM 1555 O O . ILE A 1 192 ? -8.050 -9.099 7.814 1.00 91.62 192 ILE A O 1
ATOM 1559 N N . ARG A 1 193 ? -9.336 -8.926 5.984 1.00 92.56 193 ARG A N 1
ATOM 1560 C CA . ARG A 1 193 ? -10.603 -8.933 6.737 1.00 92.56 193 ARG A CA 1
ATOM 1561 C C . ARG A 1 193 ? -10.799 -10.240 7.493 1.00 92.56 193 ARG A C 1
ATOM 1563 O O . ARG A 1 193 ? -11.121 -10.191 8.673 1.00 92.56 193 ARG A O 1
ATOM 1570 N N . ASP A 1 194 ? -10.563 -11.375 6.844 1.00 91.69 194 ASP A N 1
ATOM 1571 C CA . ASP A 1 194 ? -10.706 -12.695 7.458 1.00 91.69 194 ASP A CA 1
ATOM 1572 C C . ASP A 1 194 ? -9.720 -12.868 8.627 1.00 91.69 194 ASP A C 1
ATOM 1574 O O . ASP A 1 194 ? -10.092 -13.397 9.675 1.00 91.69 194 ASP A O 1
ATOM 1578 N N . ALA A 1 195 ? -8.490 -12.358 8.498 1.00 89.69 195 ALA A N 1
ATOM 1579 C CA . ALA A 1 195 ? -7.512 -12.337 9.584 1.00 89.69 195 ALA A CA 1
ATOM 1580 C C . ALA A 1 195 ? -7.975 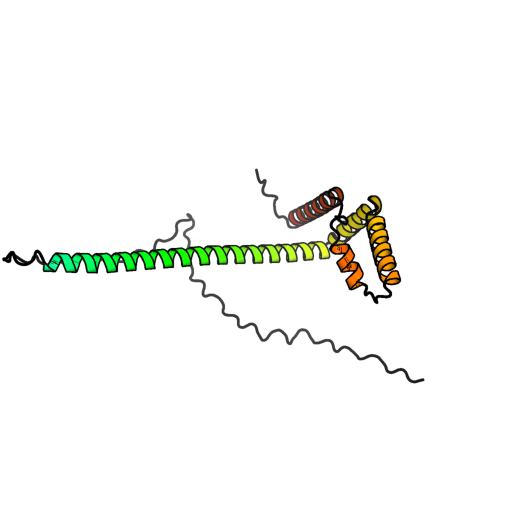-11.463 10.760 1.00 89.69 195 ALA A C 1
ATOM 1582 O O . ALA A 1 195 ? -7.928 -11.906 11.905 1.00 89.69 195 ALA A O 1
ATOM 1583 N N . ILE A 1 1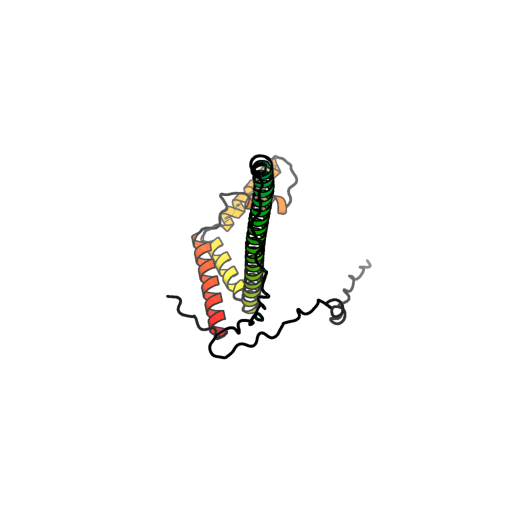96 ? -8.467 -10.249 10.493 1.00 89.56 196 ILE A N 1
ATOM 1584 C CA . ILE A 1 196 ? -8.987 -9.349 11.534 1.00 89.56 196 ILE A CA 1
ATOM 1585 C C . ILE A 1 196 ? -10.179 -9.978 12.253 1.00 89.56 196 ILE A C 1
ATOM 1587 O O . ILE A 1 196 ? -10.216 -9.963 13.479 1.00 89.56 196 ILE A O 1
ATOM 1591 N N . LEU A 1 197 ? -11.120 -10.571 11.516 1.00 89.88 197 LEU A N 1
ATOM 1592 C CA . LEU A 1 197 ? -12.284 -11.234 12.099 1.00 89.88 197 LEU A CA 1
ATOM 1593 C C . LEU A 1 197 ? -11.876 -12.390 13.014 1.00 89.88 197 LEU A C 1
ATOM 1595 O O . LEU A 1 197 ? -12.380 -12.474 14.130 1.00 89.88 197 LEU A O 1
ATOM 1599 N N . ARG A 1 198 ? -10.929 -13.236 12.590 1.00 88.94 198 ARG A N 1
ATOM 1600 C CA . ARG A 1 198 ? -10.392 -14.312 13.439 1.00 88.94 198 ARG A CA 1
ATOM 1601 C C . ARG A 1 198 ? -9.767 -13.764 14.718 1.00 88.94 198 ARG A C 1
ATOM 1603 O O . ARG A 1 198 ? -10.119 -14.223 15.794 1.00 88.94 198 ARG A O 1
ATOM 1610 N N . MET A 1 199 ? -8.945 -12.720 14.618 1.00 86.69 199 MET A N 1
ATOM 1611 C CA . MET A 1 199 ? -8.345 -12.084 15.796 1.00 86.69 199 MET A CA 1
ATOM 1612 C C . MET A 1 199 ? -9.398 -11.484 16.740 1.00 86.69 199 MET A C 1
ATOM 1614 O O . MET A 1 199 ? -9.256 -11.578 17.955 1.00 86.69 199 MET A O 1
ATOM 1618 N N . CYS A 1 200 ? -10.470 -10.883 16.215 1.00 85.50 200 CYS A N 1
ATOM 1619 C CA . CYS A 1 200 ? -11.570 -10.380 17.041 1.00 85.50 200 CYS A CA 1
ATOM 1620 C C . CYS A 1 200 ? -12.301 -11.511 17.779 1.00 85.50 200 CYS A C 1
ATOM 1622 O O . CYS A 1 200 ? -12.610 -11.358 18.961 1.00 85.50 200 CYS A O 1
ATOM 1624 N N . LEU A 1 201 ? -12.531 -12.642 17.104 1.00 88.00 201 LEU A N 1
ATOM 1625 C CA . LEU A 1 201 ? -13.138 -13.828 17.709 1.00 88.00 201 LEU A CA 1
ATOM 1626 C C . LEU A 1 201 ? -12.238 -14.433 18.795 1.00 88.00 201 LEU A C 1
ATOM 1628 O O . LEU A 1 201 ? -12.733 -14.759 19.871 1.00 88.00 201 LEU A O 1
ATOM 1632 N N . ASP A 1 202 ? -10.926 -14.506 18.560 1.00 86.25 202 ASP A N 1
ATOM 1633 C CA . ASP A 1 202 ? -9.948 -15.010 19.535 1.00 86.25 202 ASP A CA 1
ATOM 1634 C C . ASP A 1 202 ? -9.878 -14.131 20.797 1.00 86.25 202 ASP A C 1
ATOM 1636 O O . ASP A 1 202 ? -9.648 -14.624 21.901 1.00 86.25 202 ASP A O 1
ATOM 1640 N N . LEU A 1 203 ? -10.133 -12.826 20.656 1.00 84.69 203 LEU A N 1
ATOM 1641 C CA . LEU A 1 203 ? -10.242 -11.880 21.771 1.00 84.69 203 LEU A CA 1
ATOM 1642 C C . LEU A 1 203 ? -11.594 -11.949 22.503 1.00 84.69 203 LEU A C 1
ATOM 1644 O O . LEU A 1 203 ? -11.810 -11.199 23.456 1.00 84.69 203 LEU A O 1
ATOM 1648 N N . GLY A 1 204 ? -12.512 -12.817 22.065 1.00 86.31 204 GLY A N 1
ATOM 1649 C CA . GLY A 1 204 ? -13.849 -12.941 22.639 1.00 86.31 204 GLY A CA 1
ATOM 1650 C C . GLY A 1 204 ? -14.731 -11.717 22.395 1.00 86.31 204 GLY A C 1
ATOM 1651 O O . GLY A 1 204 ? -15.684 -11.498 23.139 1.00 86.31 204 GLY A O 1
ATOM 1652 N N . ILE A 1 205 ? -14.416 -10.902 21.382 1.00 81.06 205 ILE A N 1
ATOM 1653 C CA . ILE A 1 205 ? -15.271 -9.793 20.963 1.00 81.06 205 ILE A CA 1
ATOM 1654 C C . ILE A 1 205 ? -16.393 -10.417 20.125 1.00 81.06 205 ILE A C 1
ATOM 1656 O O . ILE A 1 205 ? -16.111 -10.904 19.026 1.00 81.06 205 ILE A O 1
ATOM 1660 N N . PRO A 1 206 ? -17.647 -10.453 20.616 1.00 76.88 206 PRO A N 1
ATOM 1661 C CA . PRO A 1 206 ? -18.742 -10.998 19.832 1.00 76.88 206 PRO A CA 1
ATOM 1662 C C . PRO A 1 206 ? -18.887 -10.172 18.553 1.00 76.88 206 PRO A C 1
ATOM 1664 O O . PRO A 1 206 ? -18.832 -8.939 18.585 1.00 76.88 206 PRO A O 1
ATOM 1667 N N . ALA A 1 207 ? -19.051 -10.853 17.419 1.00 68.88 207 ALA A N 1
ATOM 1668 C CA . ALA A 1 207 ? -19.512 -10.199 16.208 1.00 68.88 207 ALA A CA 1
ATOM 1669 C C . ALA A 1 207 ? -20.951 -9.754 16.486 1.00 68.88 207 ALA A C 1
ATOM 1671 O O . ALA A 1 207 ? -21.865 -10.566 16.440 1.00 68.88 207 ALA A O 1
ATOM 1672 N N . GLU A 1 208 ? -21.140 -8.499 16.887 1.00 74.25 208 GLU A N 1
ATOM 1673 C CA . GLU A 1 208 ? -22.480 -7.930 16.993 1.00 74.25 208 GLU A CA 1
ATOM 1674 C C . GLU A 1 208 ? -23.093 -7.982 15.589 1.00 74.25 208 GLU A C 1
ATOM 1676 O O . GLU A 1 208 ? -22.610 -7.299 14.676 1.00 74.25 208 GLU A O 1
ATOM 1681 N N . ASP A 1 209 ? -24.097 -8.846 15.420 1.00 57.69 209 ASP A N 1
ATOM 1682 C CA . ASP A 1 209 ? -24.850 -9.026 14.183 1.00 57.69 209 ASP A CA 1
ATOM 1683 C C . ASP A 1 209 ? -25.381 -7.660 13.733 1.00 57.69 209 ASP A C 1
ATOM 1685 O O . ASP A 1 209 ? -26.329 -7.102 14.286 1.00 57.69 209 ASP A O 1
ATOM 1689 N N . SER A 1 210 ? -24.686 -7.062 12.769 1.00 50.88 210 SER A N 1
ATOM 1690 C CA . SER A 1 210 ? -25.078 -5.791 12.175 1.00 50.88 210 SER A CA 1
ATOM 1691 C C . SER A 1 210 ? -26.043 -6.095 11.035 1.00 50.88 210 SER A C 1
ATOM 1693 O O . SER A 1 210 ? -25.604 -6.246 9.894 1.00 50.88 210 SER A O 1
ATOM 1695 N N . ASP A 1 211 ? -27.326 -6.234 11.380 1.00 39.41 211 ASP A N 1
ATOM 1696 C CA . ASP A 1 211 ? -28.457 -6.196 10.437 1.00 39.41 211 ASP A CA 1
ATOM 1697 C C . ASP A 1 211 ? -28.565 -4.836 9.713 1.00 39.41 211 ASP A C 1
ATOM 1699 O O . ASP A 1 211 ? -28.372 -3.774 10.362 1.00 39.41 211 ASP A O 1
#

Secondary structure (DSSP, 8-state):
--PPPPP------TTSSTTS-----------PPPTTS-----PPPPP-----PPP-----TT-HHHHHHHHHHHHHHHHHHHHHHHHHHHHHHHHHHHHHHHHHHHHHHHHHHHHHHHHHHTTHHHHHHHHHHHHHHHTTHHHHHHHHHHHHHHHHHHHT----HHHHHHHHHH-TT-PPPHHHHHHHHHHHHHHHHHHHHHTT-------

Organism: NCBI:txid289476